Protein AF-A0A7S4SZ72-F1 (afdb_monomer)

Nearest PDB structures (foldseek):
  2w62-assembly1_A  TM=7.830E-01  e=2.825E-03  Saccharomyces cerevisiae
  5o9y-assembly1_A  TM=7.977E-01  e=7.100E-03  Saccharomyces cerevisiae S288C
  8pe1-assembly1_B  TM=8.091E-01  e=8.099E-03  Aspergillus fumigatus Af293
  8pe1-assembly2_A  TM=8.176E-01  e=1.564E-02  Aspergillus fumigatus Af293
  8pe2-assembly1_A  TM=8.212E-01  e=2.035E-02  Aspergillus fumigatus

Sequence (262 aa):
MVQSSCRSPMFLLLLQLAALVSPLLAQEQAHEFEDASLEPLPPADDECRAGAAEGGRPACALSALQRRGQKILGDPLVRAADGEEGKSEEADDEEELSLAEESAEESLQAHRRRRRHSRRRRSKPIVKGISYGPMPCKDGNCEALMDDFMCEAAKPMWGPRGRADLNTMSLMGANTVRLYGNSPAADHSSFLDEAHAQKLKVVVGMSDYPYTQMKDNCMRNGYDCYELVKAVYTMNLLKGFVVDEAVTPDKSYHPALSTVIV

Mean predicted aligned error: 16.03 Å

Organism: NCBI:txid311494

Structure (mmCIF, N/CA/C/O backbone):
data_AF-A0A7S4SZ72-F1
#
_entry.id   AF-A0A7S4SZ72-F1
#
loop_
_atom_site.group_PDB
_atom_site.id
_atom_site.type_symbol
_atom_site.label_atom_id
_atom_site.label_alt_id
_atom_site.label_comp_id
_atom_site.label_asym_id
_atom_site.label_entity_id
_atom_site.label_seq_id
_atom_site.pdbx_PDB_ins_code
_atom_site.Cartn_x
_atom_site.Cartn_y
_atom_site.Cartn_z
_atom_site.occupancy
_atom_site.B_iso_or_equiv
_atom_site.auth_seq_id
_atom_site.auth_comp_id
_atom_site.auth_asym_id
_atom_site.auth_atom_id
_atom_site.pdbx_PDB_model_num
ATOM 1 N N . MET A 1 1 ? 39.896 52.436 36.636 1.00 43.72 1 MET A N 1
ATOM 2 C CA . MET A 1 1 ? 40.221 51.027 36.332 1.00 43.72 1 MET A CA 1
ATOM 3 C C . MET A 1 1 ? 39.727 50.739 34.926 1.00 43.72 1 MET A C 1
ATOM 5 O O . MET A 1 1 ? 38.525 50.668 34.723 1.00 43.72 1 MET A O 1
ATOM 9 N N . VAL A 1 2 ? 40.638 50.717 33.954 1.00 41.41 2 VAL A N 1
ATOM 10 C CA . VAL A 1 2 ? 40.340 50.547 32.524 1.00 41.41 2 VAL A CA 1
ATOM 11 C C . VAL A 1 2 ? 40.813 49.147 32.143 1.00 41.41 2 VAL A C 1
ATOM 13 O O . VAL A 1 2 ? 42.008 48.875 32.210 1.00 41.41 2 VAL A O 1
ATOM 16 N N . GLN A 1 3 ? 39.886 48.243 31.824 1.00 43.56 3 GLN A N 1
ATOM 17 C CA . GLN A 1 3 ? 40.213 46.911 31.313 1.00 43.56 3 GLN A CA 1
ATOM 18 C C . GLN A 1 3 ? 40.250 46.961 29.785 1.00 43.56 3 GLN A C 1
ATOM 20 O O . GLN A 1 3 ? 39.218 47.000 29.119 1.00 43.56 3 GLN A O 1
ATOM 25 N N . SER A 1 4 ? 41.465 46.978 29.243 1.00 45.75 4 SER A N 1
ATOM 26 C CA . SER A 1 4 ? 41.734 46.820 27.816 1.00 45.75 4 SER A CA 1
ATOM 27 C C . SER A 1 4 ? 41.541 45.358 27.416 1.00 45.75 4 SER A C 1
ATOM 29 O O . SER A 1 4 ? 42.204 44.464 27.937 1.00 45.75 4 SER A O 1
ATOM 31 N N . SER A 1 5 ? 40.612 45.120 26.493 1.00 51.66 5 SER A N 1
ATOM 32 C CA . SER A 1 5 ? 40.289 43.798 25.962 1.00 51.66 5 SER A CA 1
ATOM 33 C C . SER A 1 5 ? 41.159 43.514 24.732 1.00 51.66 5 SER A C 1
ATOM 35 O O . SER A 1 5 ? 40.955 44.094 23.666 1.00 51.66 5 SER A O 1
ATOM 37 N N . CYS A 1 6 ? 42.150 42.633 24.880 1.00 46.50 6 CYS A N 1
ATOM 38 C CA . CYS A 1 6 ? 42.942 42.099 23.773 1.00 46.50 6 CYS A CA 1
ATOM 39 C C . CYS A 1 6 ? 42.099 41.088 22.982 1.00 46.50 6 CYS A C 1
ATOM 41 O O . CYS A 1 6 ? 42.028 39.913 23.339 1.00 46.50 6 CYS A O 1
ATOM 43 N N . ARG A 1 7 ? 41.451 41.531 21.900 1.00 51.00 7 ARG A N 1
ATOM 44 C CA . ARG A 1 7 ? 40.886 40.622 20.894 1.00 51.00 7 ARG A CA 1
ATOM 45 C C . ARG A 1 7 ? 41.966 40.287 19.868 1.00 51.00 7 ARG A C 1
ATOM 47 O O . ARG A 1 7 ? 42.422 41.155 19.132 1.00 51.00 7 ARG A O 1
ATOM 54 N N . SER A 1 8 ? 42.378 39.021 19.858 1.00 53.38 8 SER A N 1
ATOM 55 C CA . SER A 1 8 ? 43.369 38.480 18.927 1.00 53.38 8 SER A CA 1
ATOM 56 C C . SER A 1 8 ? 42.861 38.546 17.476 1.00 53.38 8 SER A C 1
ATOM 58 O O . SER A 1 8 ? 41.769 38.042 17.202 1.00 53.38 8 SER A O 1
ATOM 60 N N . PRO A 1 9 ? 43.644 39.088 16.525 1.00 60.69 9 PRO A N 1
ATOM 61 C CA . PRO A 1 9 ? 43.236 39.237 15.124 1.00 60.69 9 PRO A CA 1
ATOM 62 C C . PRO A 1 9 ? 43.073 37.904 14.370 1.00 60.69 9 PRO A C 1
ATOM 64 O O . PRO A 1 9 ? 42.487 37.882 13.292 1.00 60.69 9 PRO A O 1
ATOM 67 N N . MET A 1 10 ? 43.516 36.774 14.935 1.00 61.69 10 MET A N 1
ATOM 68 C CA . MET A 1 10 ? 43.350 35.455 14.307 1.00 61.69 10 MET A CA 1
ATOM 69 C C . MET A 1 10 ? 41.896 34.969 14.230 1.00 61.69 10 MET A C 1
ATOM 71 O O . MET A 1 10 ? 41.563 34.202 13.331 1.00 61.69 10 MET A O 1
ATOM 75 N N . PHE A 1 11 ? 41.010 35.417 15.127 1.00 59.19 11 PHE A N 1
ATOM 76 C CA . PHE A 1 11 ? 39.625 34.925 15.140 1.00 59.19 11 PHE A CA 1
ATOM 77 C C . PHE A 1 11 ? 38.787 35.456 13.967 1.00 59.19 11 PHE A C 1
ATOM 79 O O . PHE A 1 11 ? 37.878 34.776 13.499 1.00 59.19 11 PHE A O 1
ATOM 86 N N . LEU A 1 12 ? 39.120 36.643 13.453 1.00 61.09 12 LEU A N 1
ATOM 87 C CA . LEU A 1 12 ? 38.452 37.226 12.285 1.00 61.09 12 LEU A CA 1
ATOM 88 C C . LEU A 1 12 ? 38.862 36.537 10.976 1.00 61.09 12 LEU A C 1
ATOM 90 O O . LEU A 1 12 ? 38.028 36.392 10.086 1.00 61.09 12 LEU A O 1
ATOM 94 N N . LEU A 1 13 ? 40.101 36.042 10.881 1.00 62.59 13 LEU A N 1
ATOM 95 C CA . LEU A 1 13 ? 40.578 35.342 9.685 1.00 62.59 13 LEU A CA 1
ATOM 96 C C . LEU A 1 13 ? 39.937 33.951 9.530 1.00 62.59 13 LEU A C 1
ATOM 98 O O . LEU A 1 13 ? 39.588 33.547 8.424 1.00 62.59 13 LEU A O 1
ATOM 102 N N . LEU A 1 14 ? 39.728 33.237 10.642 1.00 62.28 14 LEU A N 1
ATOM 103 C CA . LEU A 1 14 ? 39.072 31.923 10.638 1.00 62.28 14 LEU A CA 1
ATOM 104 C C . LEU A 1 14 ? 37.580 32.011 10.274 1.00 62.28 14 LEU A C 1
ATOM 106 O O . LEU A 1 14 ? 37.081 31.150 9.551 1.00 62.28 14 LEU A O 1
ATOM 110 N N . LEU A 1 15 ? 36.880 33.071 10.696 1.00 62.50 15 LEU A N 1
ATOM 111 C CA . LEU A 1 15 ? 35.478 33.289 10.316 1.00 62.50 15 LEU A CA 1
ATOM 112 C C . LEU A 1 15 ? 35.309 33.674 8.837 1.00 62.50 15 LEU A C 1
ATOM 114 O O . LEU A 1 15 ? 34.331 33.261 8.217 1.00 62.50 15 LEU A O 1
ATOM 118 N N . GLN A 1 16 ? 36.254 34.414 8.247 1.00 63.97 16 GLN A N 1
ATOM 119 C CA . GLN A 1 16 ? 36.205 34.741 6.816 1.00 63.97 16 GLN A CA 1
ATOM 120 C C . GLN A 1 16 ? 36.523 33.535 5.918 1.00 63.97 16 GLN A C 1
ATOM 122 O O . GLN A 1 16 ? 35.914 33.397 4.858 1.00 63.97 16 GLN A O 1
ATOM 127 N N . LEU A 1 17 ? 37.403 32.624 6.348 1.00 62.34 17 LEU A N 1
ATOM 128 C CA . LEU A 1 17 ? 37.676 31.383 5.612 1.00 62.34 17 LEU A CA 1
ATOM 129 C C . LEU A 1 17 ? 36.488 30.404 5.645 1.00 62.34 17 LEU A C 1
ATOM 131 O O . LEU A 1 17 ? 36.180 29.796 4.623 1.00 62.34 17 LEU A O 1
ATOM 135 N N . ALA A 1 18 ? 35.756 30.301 6.760 1.00 58.47 18 ALA A N 1
ATOM 136 C CA . ALA A 1 18 ? 34.576 29.430 6.848 1.00 58.47 18 ALA A CA 1
ATOM 137 C C . ALA A 1 18 ? 33.424 29.856 5.907 1.00 58.47 18 ALA A C 1
ATOM 139 O O . ALA A 1 18 ? 32.696 29.007 5.384 1.00 58.47 18 ALA A O 1
ATOM 140 N N . ALA A 1 19 ? 33.285 31.160 5.636 1.00 60.44 19 ALA A N 1
ATOM 141 C CA . ALA A 1 19 ? 32.261 31.686 4.731 1.00 60.44 19 ALA A CA 1
ATOM 142 C C . ALA A 1 19 ? 32.554 31.412 3.241 1.00 60.44 19 ALA A C 1
ATOM 144 O O . ALA A 1 19 ? 31.621 31.361 2.443 1.00 60.44 19 ALA A O 1
ATOM 145 N N . LEU A 1 20 ? 33.821 31.201 2.861 1.00 59.34 20 LEU A N 1
ATOM 146 C CA . LEU A 1 20 ? 34.214 30.935 1.470 1.00 59.34 20 LEU A CA 1
ATOM 147 C C . LEU A 1 20 ? 34.229 29.443 1.109 1.00 59.34 20 LEU A C 1
ATOM 149 O O . LEU A 1 20 ? 34.072 29.106 -0.059 1.00 59.34 20 LEU A O 1
ATOM 153 N N . VAL A 1 21 ? 34.376 28.546 2.090 1.00 57.84 21 VAL A N 1
ATOM 154 C CA . VAL A 1 21 ? 34.398 27.089 1.844 1.00 57.84 21 VAL A CA 1
ATOM 155 C C . VAL A 1 21 ? 32.985 26.487 1.796 1.00 57.84 21 VAL A C 1
ATOM 157 O O . VAL A 1 21 ? 32.757 25.497 1.105 1.00 57.84 21 VAL A O 1
ATOM 160 N N . SER A 1 22 ? 32.007 27.112 2.461 1.00 54.69 22 SER A N 1
ATOM 161 C CA . SER A 1 22 ? 30.628 26.601 2.541 1.00 54.69 22 SER A CA 1
ATOM 162 C C . SER A 1 22 ? 29.898 26.441 1.188 1.00 54.69 22 SER A C 1
ATOM 164 O O . SER A 1 22 ? 29.213 25.434 1.027 1.00 54.69 22 SER A O 1
ATOM 166 N N . PRO A 1 23 ? 30.027 27.343 0.190 1.00 54.03 23 PRO A N 1
ATOM 167 C CA . PRO A 1 23 ? 29.357 27.144 -1.099 1.00 54.03 23 PRO A CA 1
ATOM 168 C C . PRO A 1 23 ? 30.070 26.157 -2.039 1.00 54.03 23 PRO A C 1
ATOM 170 O O . PRO A 1 23 ? 29.405 25.592 -2.900 1.00 54.03 23 PRO A O 1
ATOM 173 N N . LEU A 1 24 ? 31.378 25.896 -1.880 1.00 54.00 24 LEU A N 1
ATOM 174 C CA . LEU A 1 24 ? 32.083 24.925 -2.737 1.00 54.00 24 LEU A CA 1
ATOM 175 C C . LEU A 1 24 ? 31.749 23.473 -2.369 1.00 54.00 24 LEU A C 1
ATOM 177 O O . LEU A 1 24 ? 31.566 22.647 -3.257 1.00 54.00 24 LEU A O 1
ATOM 181 N N . LEU A 1 25 ? 31.585 23.170 -1.077 1.00 51.78 25 LEU A N 1
ATOM 182 C CA . LEU A 1 25 ? 31.206 21.820 -0.638 1.00 51.78 25 LEU A CA 1
ATOM 183 C C . LEU A 1 25 ? 29.731 21.484 -0.926 1.00 51.78 25 LEU A C 1
ATOM 185 O O . LEU A 1 25 ? 29.378 20.314 -1.035 1.00 51.78 25 LEU A O 1
ATOM 189 N N . ALA A 1 26 ? 28.877 22.500 -1.089 1.00 52.12 26 ALA A N 1
ATOM 190 C CA . ALA A 1 26 ? 27.485 22.315 -1.496 1.00 52.12 26 ALA A CA 1
ATOM 191 C C . ALA A 1 26 ? 27.332 22.013 -2.999 1.00 52.12 26 ALA A C 1
ATOM 193 O O . ALA A 1 26 ? 26.305 21.475 -3.406 1.00 52.12 26 ALA A O 1
ATOM 194 N N . GLN A 1 27 ? 28.336 22.333 -3.824 1.00 49.78 27 GLN A N 1
ATOM 195 C CA . GLN A 1 27 ? 28.272 22.124 -5.271 1.00 49.78 27 GLN A CA 1
ATOM 196 C C . GLN A 1 27 ? 28.789 20.740 -5.699 1.00 49.78 27 GLN A C 1
ATOM 198 O O . GLN A 1 27 ? 28.360 20.225 -6.727 1.00 49.78 27 GLN A O 1
ATOM 203 N N . GLU A 1 28 ? 29.635 20.091 -4.891 1.00 49.78 28 GLU A N 1
ATOM 204 C CA . GLU A 1 28 ? 30.158 18.751 -5.205 1.00 49.78 28 GLU A CA 1
ATOM 205 C C . GLU A 1 28 ? 29.168 17.621 -4.859 1.00 49.78 28 GLU A C 1
ATOM 207 O O . GLU A 1 28 ? 29.160 16.593 -5.524 1.00 49.78 28 GLU A O 1
ATOM 212 N N . GLN A 1 29 ? 28.244 17.824 -3.907 1.00 48.06 29 GLN A N 1
ATOM 213 C CA . GLN A 1 29 ? 27.191 16.836 -3.602 1.00 48.06 29 GLN A CA 1
ATOM 214 C C . GLN A 1 29 ? 25.947 16.933 -4.501 1.00 48.06 29 GLN A C 1
ATOM 216 O O . GLN A 1 29 ? 25.108 16.036 -4.473 1.00 48.06 29 GLN A O 1
ATOM 221 N N . ALA A 1 30 ? 25.818 17.989 -5.308 1.00 45.97 30 ALA A N 1
ATOM 222 C CA . ALA A 1 30 ? 24.729 18.109 -6.279 1.00 45.97 30 ALA A CA 1
ATOM 223 C C . ALA A 1 30 ? 25.044 17.409 -7.615 1.00 45.97 30 ALA A C 1
ATOM 225 O O . ALA A 1 30 ? 24.125 17.079 -8.353 1.00 45.97 30 ALA A O 1
ATOM 226 N N . HIS A 1 31 ? 26.321 17.143 -7.916 1.00 41.44 31 HIS A N 1
ATOM 227 C CA . HIS A 1 31 ? 26.728 16.628 -9.228 1.00 41.44 31 HIS A CA 1
ATOM 228 C C . HIS A 1 31 ? 26.805 15.092 -9.307 1.00 41.44 31 HIS A C 1
ATOM 230 O O . HIS A 1 31 ? 26.866 14.542 -10.404 1.00 41.44 31 HIS A O 1
ATOM 236 N N . GLU A 1 32 ? 26.759 14.380 -8.176 1.00 45.94 32 GLU A N 1
ATOM 237 C CA . GLU A 1 32 ? 26.738 12.905 -8.160 1.00 45.94 32 GLU A CA 1
ATOM 238 C C . GLU A 1 32 ? 25.320 12.307 -8.168 1.00 45.94 32 GLU A C 1
ATOM 240 O O . GLU A 1 32 ? 25.166 11.091 -8.234 1.00 45.94 32 GLU A O 1
ATOM 245 N N . PHE A 1 33 ? 24.273 13.142 -8.145 1.00 44.56 33 PHE A N 1
ATOM 246 C CA . PHE A 1 33 ? 22.879 12.683 -8.234 1.00 44.56 33 PHE A CA 1
ATOM 247 C C . PHE A 1 33 ? 22.177 13.062 -9.549 1.00 44.56 33 PHE A C 1
ATOM 249 O O . PHE A 1 33 ? 21.042 12.644 -9.764 1.00 44.56 33 PHE A O 1
ATOM 256 N N . GLU A 1 34 ? 22.834 13.811 -10.443 1.00 45.56 34 GLU A N 1
ATOM 257 C CA . GLU A 1 34 ? 22.270 14.173 -11.756 1.00 45.56 34 GLU A CA 1
ATOM 258 C C . GLU A 1 34 ? 22.640 13.203 -12.892 1.00 45.56 34 GLU A C 1
ATOM 260 O O . GLU A 1 34 ? 22.042 13.289 -13.961 1.00 45.56 34 GLU A O 1
ATOM 265 N N . ASP A 1 35 ? 23.545 12.238 -12.676 1.00 40.00 35 ASP A N 1
ATOM 266 C CA . ASP A 1 35 ? 23.952 11.291 -13.734 1.00 40.00 35 ASP A CA 1
ATOM 267 C C . ASP A 1 35 ? 23.258 9.919 -13.661 1.00 40.00 35 ASP A C 1
ATOM 269 O O . ASP A 1 35 ? 23.429 9.070 -14.535 1.00 40.00 35 ASP A O 1
ATOM 273 N N . ALA A 1 36 ? 22.361 9.724 -12.688 1.00 45.56 36 ALA A N 1
ATOM 274 C CA . ALA A 1 36 ? 21.263 8.775 -12.847 1.00 45.56 36 ALA A CA 1
ATOM 275 C C . ALA A 1 36 ? 20.165 9.460 -13.667 1.00 45.56 36 ALA A C 1
ATOM 277 O O . ALA A 1 36 ? 19.072 9.746 -13.177 1.00 45.56 36 ALA A O 1
ATOM 278 N N . SER A 1 37 ? 20.479 9.728 -14.934 1.00 44.69 37 SER A N 1
ATOM 279 C CA . SER A 1 37 ? 19.497 9.986 -15.978 1.00 44.69 37 SER A CA 1
ATOM 280 C C . SER A 1 37 ? 18.667 8.712 -16.168 1.00 44.69 37 SER A C 1
ATOM 282 O O . SER A 1 37 ? 18.805 7.959 -17.127 1.00 44.69 37 SER A O 1
ATOM 284 N N . LEU A 1 38 ? 17.783 8.453 -15.200 1.00 43.97 38 LEU A N 1
ATOM 285 C CA . LEU A 1 38 ? 16.516 7.801 -15.466 1.00 43.97 38 LEU A CA 1
ATOM 286 C C . LEU A 1 38 ? 15.918 8.620 -16.600 1.00 43.97 38 LEU A C 1
ATOM 288 O O . LEU A 1 38 ? 15.455 9.741 -16.373 1.00 43.97 38 LEU A O 1
ATOM 292 N N . GLU A 1 39 ? 16.017 8.102 -17.826 1.00 49.50 39 GLU A N 1
ATOM 293 C CA . GLU A 1 39 ? 15.256 8.647 -18.938 1.00 49.50 39 GLU A CA 1
ATOM 294 C C . GLU A 1 39 ? 13.841 8.899 -18.414 1.00 49.50 39 GLU A C 1
ATOM 296 O O . GLU A 1 39 ? 13.310 8.019 -17.718 1.00 49.50 39 GLU A O 1
ATOM 301 N N . PRO A 1 40 ? 13.263 10.093 -18.648 1.00 42.56 40 PRO A N 1
ATOM 302 C CA . PRO A 1 40 ? 11.902 10.355 -18.235 1.00 42.56 40 PRO A CA 1
ATOM 303 C C . PRO A 1 40 ? 11.081 9.174 -18.729 1.00 42.56 40 PRO A C 1
ATOM 305 O O . PRO A 1 40 ? 11.035 8.929 -19.937 1.00 42.56 40 PRO A O 1
ATOM 308 N N . LEU A 1 41 ? 10.517 8.398 -17.791 1.00 45.81 41 LEU A N 1
ATOM 309 C CA . LEU A 1 41 ? 9.574 7.351 -18.153 1.00 45.81 41 LEU A CA 1
ATOM 310 C C . LEU A 1 41 ? 8.597 8.020 -19.121 1.00 45.81 41 LEU A C 1
ATOM 312 O O . LEU A 1 41 ? 8.177 9.150 -18.823 1.00 45.81 41 LEU A O 1
ATOM 316 N N . PRO A 1 42 ? 8.317 7.404 -20.287 1.00 45.38 42 PRO A N 1
ATOM 317 C CA . PRO A 1 42 ? 7.395 7.994 -21.243 1.00 45.38 42 PRO A CA 1
ATOM 318 C C . PRO A 1 42 ? 6.163 8.445 -20.455 1.00 45.38 42 PRO A C 1
ATOM 320 O O . PRO A 1 42 ? 5.759 7.716 -19.536 1.00 45.38 42 PRO A O 1
ATOM 323 N N . PRO A 1 43 ? 5.656 9.673 -20.695 1.00 40.91 43 PRO A N 1
ATOM 324 C CA . PRO A 1 43 ? 4.498 10.169 -19.966 1.00 40.91 43 PRO A CA 1
ATOM 325 C C . PRO A 1 43 ? 3.470 9.049 -19.980 1.00 40.91 43 PRO A C 1
ATOM 327 O O . PRO A 1 43 ? 3.202 8.523 -21.053 1.00 40.91 43 PRO A O 1
ATOM 330 N N . ALA A 1 44 ? 3.010 8.616 -18.801 1.00 43.81 44 ALA A N 1
ATOM 331 C CA . ALA A 1 44 ? 1.985 7.590 -18.714 1.00 43.81 44 ALA A CA 1
ATOM 332 C C . ALA A 1 44 ? 0.855 8.059 -19.622 1.00 43.81 44 ALA A C 1
ATOM 334 O O . ALA A 1 44 ? 0.241 9.090 -19.340 1.00 43.81 44 ALA A O 1
ATOM 335 N N . ASP A 1 45 ? 0.712 7.394 -20.766 1.00 35.22 45 ASP A N 1
ATOM 336 C CA . ASP A 1 45 ? -0.162 7.864 -21.818 1.00 35.22 45 ASP A CA 1
ATOM 337 C C . ASP A 1 45 ? -1.549 8.042 -21.193 1.00 35.22 45 ASP A C 1
ATOM 339 O O . ASP A 1 45 ? -2.014 7.191 -20.428 1.00 35.22 45 ASP A O 1
ATOM 343 N N . ASP A 1 46 ? -2.200 9.170 -21.479 1.00 42.75 46 ASP A N 1
ATOM 344 C CA . ASP A 1 46 ? -3.548 9.548 -21.025 1.00 42.75 46 ASP A CA 1
ATOM 345 C C . ASP A 1 46 ? -4.656 8.559 -21.502 1.00 42.75 46 ASP A C 1
ATOM 347 O O . ASP A 1 46 ? -5.842 8.892 -21.577 1.00 42.75 46 ASP A O 1
ATOM 351 N N . GLU A 1 47 ? -4.312 7.305 -21.806 1.00 42.53 47 GLU A N 1
ATOM 352 C CA . GLU A 1 47 ? -5.165 6.224 -22.302 1.00 42.53 47 GLU A CA 1
ATOM 353 C C . GLU A 1 47 ? -6.057 5.573 -21.228 1.00 42.53 47 GLU A C 1
ATOM 355 O O . GLU A 1 47 ? -6.674 4.538 -21.461 1.00 42.53 47 GLU A O 1
ATOM 360 N N . CYS A 1 48 ? -6.241 6.205 -20.066 1.00 42.38 48 CYS A N 1
ATOM 361 C CA . CYS A 1 48 ? -7.344 5.873 -19.152 1.00 42.38 48 CYS A CA 1
ATOM 362 C C . CYS A 1 48 ? -8.548 6.821 -19.288 1.00 42.38 48 CYS A C 1
ATOM 364 O O . CYS A 1 48 ? -9.385 6.915 -18.386 1.00 42.38 48 CYS A O 1
ATOM 366 N N . ARG A 1 49 ? -8.671 7.526 -20.422 1.00 43.66 49 ARG A N 1
ATOM 367 C CA . ARG A 1 49 ? -9.737 8.506 -20.655 1.00 43.66 49 ARG A CA 1
ATOM 368 C C . ARG A 1 49 ? -10.524 8.264 -21.946 1.00 43.66 49 ARG A C 1
ATOM 370 O O . ARG A 1 49 ? -10.523 9.127 -22.809 1.00 43.66 49 ARG A O 1
ATOM 377 N N . ALA A 1 50 ? -11.271 7.162 -22.054 1.00 36.56 50 ALA A N 1
ATOM 378 C CA . ALA A 1 50 ? -12.561 7.137 -22.772 1.00 36.56 50 ALA A CA 1
ATOM 379 C C . ALA A 1 50 ? -13.222 5.750 -22.747 1.00 36.56 50 ALA A C 1
ATOM 381 O O . ALA A 1 50 ? -12.787 4.822 -23.417 1.00 36.56 50 ALA A O 1
ATOM 382 N N . GLY A 1 51 ? -14.344 5.641 -22.036 1.00 36.75 51 GLY A N 1
ATOM 383 C CA . GLY A 1 51 ? -15.219 4.469 -22.099 1.00 36.75 51 GLY A CA 1
ATOM 384 C C . GLY A 1 51 ? -16.484 4.601 -21.253 1.00 36.75 51 GLY A C 1
ATOM 385 O O . GLY A 1 51 ? -16.915 3.627 -20.651 1.00 36.75 51 GLY A O 1
ATOM 386 N N . ALA A 1 52 ? -17.057 5.804 -21.141 1.00 41.94 52 ALA A N 1
ATOM 387 C CA . ALA A 1 52 ? -18.330 6.020 -20.451 1.00 41.94 52 ALA A CA 1
ATOM 388 C C . ALA A 1 52 ? -19.209 7.014 -21.230 1.00 41.94 52 ALA A C 1
ATOM 390 O O . ALA A 1 52 ? -19.307 8.192 -20.901 1.00 41.94 52 ALA A O 1
ATOM 391 N N . ALA A 1 53 ? -19.833 6.504 -22.285 1.00 41.75 53 ALA A N 1
ATOM 392 C CA . ALA A 1 53 ? -20.930 7.093 -23.050 1.00 41.75 53 ALA A CA 1
ATOM 393 C C . ALA A 1 53 ? -21.830 5.892 -23.405 1.00 41.75 53 ALA A C 1
ATOM 395 O O . ALA A 1 53 ? -21.306 4.883 -23.857 1.00 41.75 53 ALA A O 1
ATOM 396 N N . GLU A 1 54 ? -23.134 5.808 -23.172 1.00 45.72 54 GLU A N 1
ATOM 397 C CA . GLU A 1 54 ? -24.179 6.694 -22.669 1.00 45.72 54 GLU A CA 1
ATOM 398 C C . GLU A 1 54 ? -25.266 5.801 -22.036 1.00 45.72 54 GLU A C 1
ATOM 400 O O . GLU A 1 54 ? -25.495 4.681 -22.487 1.00 45.72 54 GLU A O 1
ATOM 405 N N . GLY A 1 55 ? -26.001 6.333 -21.054 1.00 48.94 55 GLY A N 1
ATOM 406 C CA . GLY A 1 55 ? -27.379 5.899 -20.790 1.00 48.94 55 GLY A CA 1
ATOM 407 C C . GLY A 1 55 ? -27.603 4.999 -19.572 1.00 48.94 55 GLY A C 1
ATOM 408 O O . GLY A 1 55 ? -27.405 3.792 -19.619 1.00 48.94 55 GLY A O 1
ATOM 409 N N . GLY A 1 56 ? -28.165 5.590 -18.511 1.00 31.98 56 GLY A N 1
ATOM 410 C CA . GLY A 1 56 ? -28.929 4.844 -17.504 1.00 31.98 56 GLY A CA 1
ATOM 411 C C . GLY A 1 56 ? -28.636 5.230 -16.058 1.00 31.98 56 GLY A C 1
ATOM 412 O O . GLY A 1 56 ? -27.778 4.643 -15.410 1.00 31.98 56 GLY A O 1
ATOM 413 N N . ARG A 1 57 ? -29.408 6.177 -15.511 1.00 41.38 57 ARG A N 1
ATOM 414 C CA . ARG A 1 57 ? -29.576 6.307 -14.051 1.00 41.38 57 ARG A CA 1
ATOM 415 C C . ARG A 1 57 ? -30.347 5.088 -13.524 1.00 41.38 57 ARG A C 1
ATOM 417 O O . ARG A 1 57 ? -31.281 4.642 -14.189 1.00 41.38 57 ARG A O 1
ATOM 424 N N . PRO A 1 58 ? -30.084 4.662 -12.280 1.00 41.88 58 PRO A N 1
ATOM 425 C CA . PRO A 1 58 ? -31.134 4.897 -11.296 1.00 41.88 58 PRO A CA 1
ATOM 426 C C . PRO A 1 58 ? -30.618 5.401 -9.947 1.00 41.88 58 PRO A C 1
ATOM 428 O O . PRO A 1 58 ? -29.529 5.085 -9.476 1.00 41.88 58 PRO A O 1
ATOM 431 N N . ALA A 1 59 ? -31.474 6.210 -9.330 1.00 40.41 59 ALA A N 1
ATOM 432 C CA . ALA A 1 59 ? -31.388 6.622 -7.945 1.00 40.41 59 ALA A CA 1
ATOM 433 C C . ALA A 1 59 ? -31.617 5.418 -7.019 1.00 40.41 59 ALA A C 1
ATOM 435 O O . ALA A 1 59 ? -32.614 4.717 -7.167 1.00 40.41 59 ALA A O 1
ATOM 436 N N . CYS A 1 60 ? -30.756 5.247 -6.018 1.00 34.84 60 CYS A N 1
ATOM 437 C CA . CYS A 1 60 ? -31.073 4.456 -4.834 1.00 34.84 60 CYS A CA 1
ATOM 438 C C . CYS A 1 60 ? -31.050 5.373 -3.614 1.00 34.84 60 CYS A C 1
ATOM 440 O O . CYS A 1 60 ? -30.008 5.663 -3.032 1.00 34.84 60 CYS A O 1
ATOM 442 N N . ALA A 1 61 ? -32.245 5.833 -3.252 1.00 36.44 61 ALA A N 1
ATOM 443 C CA . ALA A 1 61 ? -32.572 6.183 -1.886 1.00 36.44 61 ALA A CA 1
ATOM 444 C C . ALA A 1 61 ? -32.577 4.890 -1.060 1.00 36.44 61 ALA A C 1
ATOM 446 O O . ALA A 1 61 ? -33.260 3.934 -1.426 1.00 36.44 61 ALA A O 1
ATOM 447 N N . LEU A 1 62 ? -31.844 4.860 0.051 1.00 35.66 62 LEU A N 1
ATOM 448 C CA . LEU A 1 62 ? -32.023 3.833 1.068 1.00 35.66 62 LEU A CA 1
ATOM 449 C C . LEU A 1 62 ? -32.080 4.485 2.444 1.00 35.66 62 LEU A C 1
ATOM 451 O O . LEU A 1 62 ? -31.162 5.142 2.928 1.00 35.66 62 LEU A O 1
ATOM 455 N N . SER A 1 63 ? -33.275 4.342 2.986 1.00 34.62 63 SER A N 1
ATOM 456 C CA . SER A 1 63 ? -33.823 4.852 4.219 1.00 34.62 63 SER A CA 1
ATOM 457 C C . SER A 1 63 ? -33.305 4.109 5.448 1.00 34.62 63 SER A C 1
ATOM 459 O O . SER A 1 63 ? -33.060 2.907 5.441 1.00 34.62 63 SER A O 1
ATOM 461 N N . ALA A 1 64 ? -33.246 4.882 6.527 1.00 36.50 64 ALA A N 1
ATOM 462 C CA . ALA A 1 64 ? -33.412 4.521 7.929 1.00 36.50 64 ALA A CA 1
ATOM 463 C C . ALA A 1 64 ? -33.994 3.122 8.252 1.00 36.50 64 ALA A C 1
ATOM 465 O O . ALA A 1 64 ? -35.147 2.833 7.951 1.00 36.50 64 ALA A O 1
ATOM 466 N N . LEU A 1 65 ? -33.232 2.348 9.029 1.00 38.78 65 LEU A N 1
ATOM 467 C CA . LEU A 1 65 ? -33.636 1.289 9.973 1.00 38.78 65 LEU A CA 1
ATOM 468 C C . LEU A 1 65 ? -32.442 1.137 10.940 1.00 38.78 65 LEU A C 1
ATOM 470 O O . LEU A 1 65 ? -31.303 1.225 10.508 1.00 38.78 65 LEU A O 1
ATOM 474 N N . GLN A 1 66 ? -32.526 0.910 12.246 1.00 40.31 66 GLN A N 1
ATOM 475 C CA . GLN A 1 66 ? -33.608 0.692 13.194 1.00 40.31 66 GLN A CA 1
ATOM 476 C C . GLN A 1 66 ? -32.923 0.751 14.572 1.00 40.31 66 GLN A C 1
ATOM 478 O O . GLN A 1 66 ? -31.885 0.125 14.784 1.00 40.31 66 GLN A O 1
ATOM 483 N N . ARG A 1 67 ? -33.496 1.491 15.524 1.00 44.44 67 ARG A N 1
ATOM 484 C CA . ARG A 1 67 ? -33.132 1.415 16.948 1.00 44.44 67 ARG A CA 1
ATOM 485 C C . ARG A 1 67 ? -33.731 0.146 17.559 1.00 44.44 67 ARG A C 1
ATOM 487 O O . ARG A 1 67 ? -34.896 -0.130 17.289 1.00 44.44 67 ARG A O 1
ATOM 494 N N . ARG A 1 68 ? -32.974 -0.539 18.426 1.00 40.81 68 ARG A N 1
ATOM 495 C CA . ARG A 1 68 ? -33.355 -1.431 19.560 1.00 40.81 68 ARG A CA 1
ATOM 496 C C . ARG A 1 68 ? -32.085 -2.243 19.879 1.00 40.81 68 ARG A C 1
ATOM 498 O O . ARG A 1 68 ? -31.520 -2.814 18.966 1.00 40.81 68 ARG A O 1
ATOM 505 N N . GLY A 1 69 ? -31.489 -2.296 21.066 1.00 34.38 69 GLY A N 1
ATOM 506 C CA . GLY A 1 69 ? -31.957 -2.078 22.429 1.00 34.38 69 GLY A CA 1
ATOM 507 C C . GLY A 1 69 ? -31.828 -3.402 23.184 1.00 34.38 69 GLY A C 1
ATOM 508 O O . GLY A 1 69 ? -32.577 -4.306 22.856 1.00 34.38 69 GLY A O 1
ATOM 509 N N . GLN A 1 70 ? -30.926 -3.515 24.170 1.00 43.28 70 GLN A N 1
ATOM 510 C CA . GLN A 1 70 ? -31.150 -4.314 25.388 1.00 43.28 70 GLN A CA 1
ATOM 511 C C . GLN A 1 70 ? -30.025 -4.138 26.421 1.00 43.28 70 GLN A C 1
ATOM 513 O O . GLN A 1 70 ? -28.879 -4.526 26.218 1.00 43.28 70 GLN A O 1
ATOM 518 N N . LYS A 1 71 ? -30.418 -3.536 27.549 1.00 47.38 71 LYS A N 1
ATOM 519 C CA . LYS A 1 71 ? -29.820 -3.661 28.883 1.00 47.38 71 LYS A CA 1
ATOM 520 C C . LYS A 1 71 ? -30.037 -5.091 29.383 1.00 47.38 71 LYS A C 1
ATOM 522 O O . LYS A 1 71 ? -31.180 -5.536 29.334 1.00 47.38 71 LYS A O 1
ATOM 527 N N . ILE A 1 72 ? -29.025 -5.713 29.990 1.00 46.72 72 ILE A N 1
ATOM 528 C CA . ILE A 1 72 ? -29.221 -6.704 31.059 1.00 46.72 72 ILE A CA 1
ATOM 529 C C . ILE A 1 72 ? -28.195 -6.414 32.164 1.00 46.72 72 ILE A C 1
ATOM 531 O O . ILE A 1 72 ? -26.990 -6.494 31.943 1.00 46.72 72 ILE A O 1
ATOM 535 N N . LEU A 1 73 ? -28.720 -5.998 33.323 1.00 48.03 73 LEU A N 1
ATOM 536 C CA . LEU A 1 73 ? -28.044 -5.948 34.620 1.00 48.03 73 LEU A CA 1
ATOM 537 C C . LEU A 1 73 ? -27.890 -7.372 35.173 1.00 48.03 73 LEU A C 1
ATOM 539 O O . LEU A 1 73 ? -28.788 -8.194 35.000 1.00 48.03 73 LEU A O 1
ATOM 543 N N . GLY A 1 74 ? -26.821 -7.606 35.929 1.00 41.44 74 GLY A N 1
ATOM 544 C CA . GLY A 1 74 ? -26.697 -8.751 36.826 1.00 41.44 74 GLY A CA 1
ATOM 545 C C . GLY A 1 74 ? -25.585 -8.509 37.843 1.00 41.44 74 GLY A C 1
ATOM 546 O O . GLY A 1 74 ? -24.415 -8.692 37.519 1.00 41.44 74 GLY A O 1
ATOM 547 N N . ASP A 1 75 ? -25.960 -8.076 39.046 1.00 49.53 75 ASP A N 1
ATOM 548 C CA . ASP A 1 75 ? -25.080 -7.985 40.216 1.00 49.53 75 ASP A CA 1
ATOM 549 C C . ASP A 1 75 ? -24.919 -9.371 40.869 1.00 49.53 75 A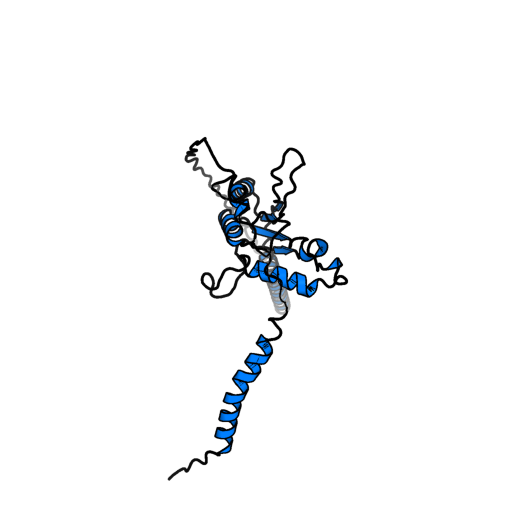SP A C 1
ATOM 551 O O . ASP A 1 75 ? -25.909 -10.105 40.970 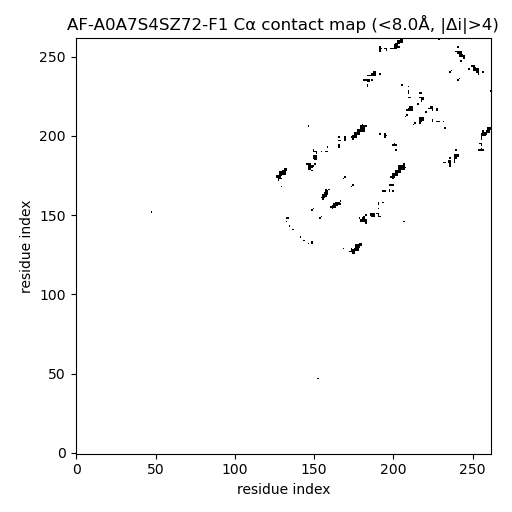1.00 49.53 75 ASP A O 1
ATOM 555 N N . PRO A 1 76 ? -23.730 -9.749 41.375 1.00 53.12 76 PRO A N 1
ATOM 556 C CA . PRO A 1 76 ? -23.591 -10.919 42.227 1.00 53.12 76 PRO A CA 1
ATOM 557 C C . PRO A 1 76 ? -23.726 -10.583 43.720 1.00 53.12 76 PRO A C 1
ATOM 559 O O . PRO A 1 76 ? -23.095 -9.672 44.254 1.00 53.12 76 PRO A O 1
ATOM 562 N N . LEU A 1 77 ? -24.547 -11.416 44.363 1.00 50.41 77 LEU A N 1
ATOM 563 C CA . LEU A 1 77 ? -24.834 -11.561 45.789 1.00 50.41 77 LEU A CA 1
ATOM 564 C C . LEU A 1 77 ? -23.571 -11.573 46.677 1.00 50.41 77 LEU A C 1
ATOM 566 O O . LEU A 1 77 ? -22.682 -12.406 46.499 1.00 50.41 77 LEU A O 1
ATOM 570 N N . VAL A 1 78 ? -23.561 -10.717 47.700 1.00 44.09 78 VAL A N 1
ATOM 571 C CA . VAL A 1 78 ? -22.653 -10.783 48.854 1.00 44.09 78 VAL A CA 1
ATOM 572 C C . VAL A 1 78 ? -23.202 -11.818 49.839 1.00 44.09 78 VAL A C 1
ATOM 574 O O . VAL A 1 78 ? -24.367 -11.741 50.228 1.00 44.09 78 VAL A O 1
ATOM 577 N N . ARG A 1 79 ? -22.379 -12.793 50.239 1.00 51.75 79 ARG A N 1
ATOM 578 C CA . ARG A 1 79 ? -22.722 -13.809 51.242 1.00 51.75 79 ARG A CA 1
ATOM 579 C C . ARG A 1 79 ? -21.899 -13.541 52.501 1.00 51.75 79 ARG A C 1
ATOM 581 O O . ARG A 1 79 ? -20.674 -13.604 52.450 1.00 51.75 79 ARG A O 1
ATOM 588 N N . ALA A 1 80 ? -22.589 -13.192 53.583 1.00 46.81 80 ALA A N 1
ATOM 589 C CA . ALA A 1 80 ? -22.035 -13.107 54.928 1.00 46.81 80 ALA A CA 1
ATOM 590 C C . ALA A 1 80 ? -21.782 -14.525 55.460 1.00 46.81 80 ALA A C 1
ATOM 592 O O . ALA A 1 80 ? -22.597 -15.420 55.221 1.00 46.81 80 ALA A O 1
ATOM 593 N N . ALA A 1 81 ? -20.652 -14.719 56.134 1.00 55.97 81 ALA A N 1
ATOM 594 C CA . ALA A 1 81 ? -20.360 -15.912 56.911 1.00 55.97 81 ALA A CA 1
ATOM 595 C C . ALA A 1 81 ? -20.005 -15.466 58.330 1.00 55.97 81 ALA A C 1
ATOM 597 O O . ALA A 1 81 ? -19.190 -14.560 58.518 1.00 55.97 81 ALA A O 1
ATOM 598 N N . ASP A 1 82 ? -20.706 -16.088 59.268 1.00 52.44 82 ASP A N 1
ATOM 599 C CA . ASP A 1 82 ? -20.676 -15.869 60.703 1.00 52.44 82 ASP A CA 1
ATOM 600 C C . ASP A 1 82 ? -19.400 -16.446 61.329 1.00 52.44 82 ASP A C 1
ATOM 602 O O . ASP A 1 82 ? -18.784 -17.369 60.791 1.00 52.44 82 ASP A O 1
ATOM 606 N N . GLY A 1 83 ? -18.996 -15.852 62.452 1.00 51.28 83 GLY A N 1
ATOM 607 C CA . GLY A 1 83 ? -17.785 -16.199 63.184 1.00 51.28 83 GLY A CA 1
ATOM 608 C C . GLY A 1 83 ? -17.965 -17.316 64.209 1.00 51.28 83 GLY A C 1
ATOM 609 O O . GLY A 1 83 ? -19.068 -17.601 64.669 1.00 51.28 83 GLY A O 1
ATOM 610 N N . GLU A 1 84 ? -16.830 -17.878 64.614 1.00 51.22 84 GLU A N 1
ATOM 611 C CA . GLU A 1 84 ? -16.674 -18.655 65.841 1.00 51.22 84 GLU A CA 1
ATOM 612 C C . GLU A 1 84 ? -15.473 -18.100 66.621 1.00 51.22 84 GLU A C 1
ATOM 614 O O . GLU A 1 84 ? -14.376 -17.951 66.081 1.00 51.22 84 GLU A O 1
ATOM 619 N N . GLU A 1 85 ? -15.713 -17.752 67.888 1.00 50.94 85 GLU A N 1
ATOM 620 C CA . GLU A 1 85 ? -14.714 -17.315 68.868 1.00 50.94 85 GLU A CA 1
ATOM 621 C C . GLU A 1 85 ? -14.030 -18.537 69.498 1.00 50.94 85 GLU A C 1
ATOM 623 O O . GLU A 1 85 ? -14.662 -19.328 70.201 1.00 50.94 85 GLU A O 1
ATOM 628 N N . GLY A 1 86 ? -12.722 -18.671 69.266 1.00 48.22 86 GLY A N 1
ATOM 629 C CA . GLY A 1 86 ? -11.841 -19.653 69.898 1.00 48.22 86 GLY A CA 1
ATOM 630 C C . GLY A 1 86 ? -10.830 -18.969 70.819 1.00 48.22 86 GLY A C 1
ATOM 631 O O . GLY A 1 86 ? -10.251 -17.946 70.470 1.00 48.22 86 GLY A O 1
ATOM 632 N N . LYS A 1 87 ? -10.673 -19.529 72.018 1.00 44.31 87 LYS A N 1
ATOM 633 C CA . LYS A 1 87 ? -9.969 -18.985 73.186 1.00 44.31 87 LYS A CA 1
ATOM 634 C C . LYS A 1 87 ? -8.449 -19.207 73.104 1.00 44.31 87 LYS A C 1
ATOM 636 O O . LYS A 1 87 ? -8.007 -20.258 72.661 1.00 44.31 87 LYS A O 1
ATOM 641 N N . SER A 1 88 ? -7.718 -18.210 73.591 1.00 54.00 88 SER A N 1
ATOM 642 C CA . SER A 1 88 ? -6.267 -17.983 73.604 1.00 54.00 88 SER A CA 1
ATOM 643 C C . SER A 1 88 ? -5.422 -18.981 74.412 1.00 54.00 88 SER A C 1
ATOM 645 O O . SER A 1 88 ? -5.714 -19.220 75.587 1.00 54.00 88 SER A O 1
ATOM 647 N N . GLU A 1 89 ? -4.302 -19.410 73.829 1.00 57.72 89 GLU A N 1
ATOM 648 C CA . GLU A 1 89 ? -3.058 -19.763 74.526 1.00 57.72 89 GLU A CA 1
ATOM 649 C C . GLU A 1 89 ? -1.996 -18.752 74.063 1.00 57.72 89 GLU A C 1
ATOM 651 O O . GLU A 1 89 ? -1.575 -18.789 72.916 1.00 57.72 89 GLU A O 1
ATOM 656 N N . GLU A 1 90 ? -1.658 -17.794 74.933 1.00 59.47 90 GLU A N 1
ATOM 657 C CA . GLU A 1 90 ? -0.570 -16.823 74.754 1.00 59.47 90 GLU A CA 1
ATOM 658 C C . GLU A 1 90 ? 0.695 -17.396 75.398 1.00 59.47 90 GLU A C 1
ATOM 660 O O . GLU A 1 90 ? 0.746 -17.523 76.625 1.00 59.47 90 GLU A O 1
ATOM 665 N N . ALA A 1 91 ? 1.694 -17.726 74.584 1.00 55.94 91 ALA A N 1
ATOM 666 C CA . ALA A 1 91 ? 3.119 -17.611 74.899 1.00 55.94 91 ALA A CA 1
ATOM 667 C C . ALA A 1 91 ? 3.921 -18.223 73.741 1.00 55.94 91 ALA A C 1
ATOM 669 O O . ALA A 1 91 ? 3.799 -19.418 73.495 1.00 55.94 91 ALA A O 1
ATOM 670 N N . ASP A 1 92 ? 4.747 -17.380 73.108 1.00 56.78 92 ASP A N 1
ATOM 671 C CA . ASP A 1 92 ? 5.750 -17.652 72.053 1.00 56.78 92 ASP A CA 1
ATOM 672 C C . ASP A 1 92 ? 5.431 -17.082 70.640 1.00 56.78 92 ASP A C 1
ATOM 674 O O . ASP A 1 92 ? 6.161 -17.345 69.687 1.00 56.78 92 ASP A O 1
ATOM 678 N N . ASP A 1 93 ? 4.425 -16.204 70.504 1.00 58.16 93 ASP A N 1
ATOM 679 C CA . ASP A 1 93 ? 3.878 -15.749 69.201 1.00 58.16 93 ASP A CA 1
ATOM 680 C C . ASP A 1 93 ? 4.621 -14.598 68.476 1.00 58.16 93 ASP A C 1
ATOM 682 O O . ASP A 1 93 ? 4.315 -14.284 67.323 1.00 58.16 93 ASP A O 1
ATOM 686 N N . GLU A 1 94 ? 5.595 -13.935 69.104 1.00 62.69 94 GLU A N 1
ATOM 687 C CA . GLU A 1 94 ? 6.204 -12.717 68.527 1.00 62.69 94 GLU A CA 1
ATOM 688 C C . GLU A 1 94 ? 7.164 -13.014 67.357 1.00 62.69 94 GLU A C 1
ATOM 690 O O . GLU A 1 94 ? 7.303 -12.204 66.438 1.00 62.69 94 GLU A O 1
ATOM 695 N N . GLU A 1 95 ? 7.818 -14.182 67.344 1.00 64.94 95 GLU A N 1
ATOM 696 C CA . GLU A 1 95 ? 8.703 -14.570 66.233 1.00 64.94 95 GLU A CA 1
ATOM 697 C C . GLU A 1 95 ? 7.896 -15.095 65.031 1.00 64.94 95 GLU A C 1
ATOM 699 O O . GLU A 1 95 ? 8.218 -14.785 63.878 1.00 64.94 95 GLU A O 1
ATOM 704 N N . GLU A 1 96 ? 6.787 -15.798 65.288 1.00 67.69 96 GLU A N 1
ATOM 705 C CA . GLU A 1 96 ? 5.901 -16.352 64.257 1.00 67.69 96 GLU A CA 1
ATOM 706 C C . GLU A 1 96 ? 5.155 -15.255 63.471 1.00 67.69 96 GLU A C 1
ATOM 708 O O . GLU A 1 96 ? 4.992 -15.365 62.250 1.00 67.69 96 GLU A O 1
ATOM 713 N N . LEU A 1 97 ? 4.795 -14.142 64.126 1.00 71.50 97 LEU A N 1
ATOM 714 C CA . LEU A 1 97 ? 4.132 -13.004 63.477 1.00 71.50 97 LEU A CA 1
ATOM 715 C C . LEU A 1 97 ? 5.000 -12.345 62.392 1.00 71.50 97 LEU A C 1
ATOM 717 O O . LEU A 1 97 ? 4.492 -11.973 61.332 1.00 71.50 97 LEU A O 1
ATOM 721 N N . SER A 1 98 ? 6.315 -12.251 62.614 1.00 73.81 98 SER A N 1
ATOM 722 C CA . SER A 1 98 ? 7.233 -11.596 61.670 1.00 73.81 98 SER A CA 1
ATOM 723 C C . SER A 1 98 ? 7.403 -12.374 60.356 1.00 73.81 98 SER A C 1
ATOM 725 O O . SER A 1 98 ? 7.437 -11.784 59.273 1.00 73.81 98 SER A O 1
ATOM 727 N N . LEU A 1 99 ? 7.419 -13.711 60.428 1.00 76.94 99 LEU A N 1
ATOM 728 C CA . LEU A 1 99 ? 7.506 -14.586 59.254 1.00 76.94 99 LEU A CA 1
ATOM 729 C C . LEU A 1 99 ? 6.203 -14.581 58.438 1.00 76.94 99 LEU A C 1
ATOM 731 O O . LEU A 1 99 ? 6.227 -14.712 57.208 1.00 76.94 99 LEU A O 1
ATOM 735 N N . ALA A 1 100 ? 5.059 -14.405 59.104 1.00 79.25 100 ALA A N 1
ATOM 736 C CA . ALA A 1 100 ? 3.762 -14.317 58.444 1.00 79.25 100 ALA A CA 1
ATOM 737 C C . ALA A 1 100 ? 3.608 -13.018 57.630 1.00 79.25 100 ALA A C 1
ATOM 739 O O . ALA A 1 100 ? 3.065 -13.050 56.518 1.00 79.25 100 ALA A O 1
ATOM 740 N N . GLU A 1 101 ? 4.120 -11.890 58.135 1.00 86.88 101 GLU A N 1
ATOM 741 C CA . GLU A 1 101 ? 4.078 -10.604 57.428 1.00 86.88 101 GLU A CA 1
ATOM 742 C C . GLU A 1 101 ? 4.945 -10.609 56.157 1.00 86.88 101 GLU A C 1
ATOM 744 O O . GLU A 1 101 ? 4.471 -10.199 55.091 1.00 86.88 101 GLU A O 1
ATOM 749 N N . GLU A 1 102 ? 6.167 -11.154 56.213 1.00 86.69 102 GLU A N 1
ATOM 750 C CA . GLU A 1 102 ? 7.070 -11.209 55.050 1.00 86.69 102 GLU A CA 1
ATOM 751 C C . GLU A 1 102 ? 6.499 -12.089 53.917 1.00 86.69 102 GLU A C 1
ATOM 753 O O . GLU A 1 102 ? 6.491 -11.703 52.740 1.00 86.69 102 GLU A O 1
ATOM 758 N N . SER A 1 103 ? 5.901 -13.232 54.272 1.00 87.50 103 SER A N 1
ATOM 759 C CA . SER A 1 103 ? 5.217 -14.131 53.328 1.00 87.50 103 SER A CA 1
ATOM 760 C C . SER A 1 103 ? 3.991 -13.479 52.664 1.00 87.50 103 SER A C 1
ATOM 762 O O . SER A 1 103 ? 3.735 -13.648 51.457 1.00 87.50 103 SER A O 1
ATOM 764 N N . ALA A 1 104 ? 3.234 -12.683 53.426 1.00 88.38 104 ALA A N 1
ATOM 765 C CA . ALA A 1 104 ? 2.088 -11.944 52.911 1.00 88.38 104 ALA A CA 1
ATOM 766 C C . ALA A 1 104 ? 2.520 -10.852 51.918 1.00 88.38 104 ALA A C 1
ATOM 768 O O . ALA A 1 104 ? 1.897 -10.703 50.856 1.00 88.38 104 ALA A O 1
ATOM 769 N N . GLU A 1 105 ? 3.607 -10.128 52.201 1.00 90.81 105 GLU A N 1
ATOM 770 C CA . GLU A 1 105 ? 4.147 -9.112 51.296 1.00 90.81 105 GLU A CA 1
ATOM 771 C C . GLU A 1 105 ? 4.681 -9.710 49.991 1.00 90.81 105 GLU A C 1
ATOM 773 O O . GLU A 1 105 ? 4.379 -9.184 48.909 1.00 90.81 105 GLU A O 1
ATOM 778 N N . GLU A 1 106 ? 5.408 -10.830 50.048 1.00 92.50 106 GLU A N 1
ATOM 779 C CA . GLU A 1 106 ? 5.910 -11.509 48.850 1.00 92.50 106 GLU A CA 1
ATOM 780 C C . GLU A 1 106 ? 4.751 -12.000 47.967 1.00 92.50 106 GLU A C 1
ATOM 78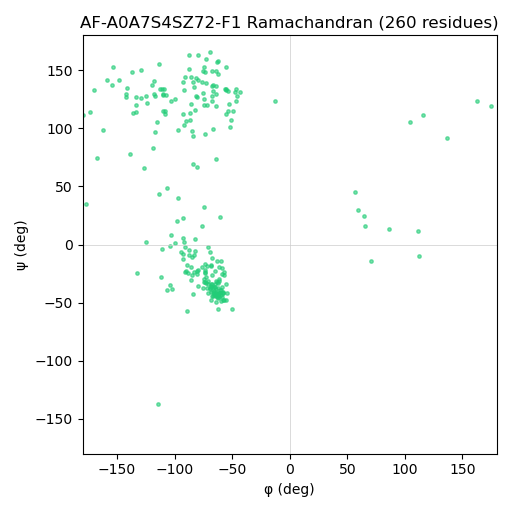2 O O . GLU A 1 106 ? 4.728 -11.766 46.749 1.00 92.50 106 GLU A O 1
ATOM 787 N N . SER A 1 107 ? 3.717 -12.577 48.582 1.00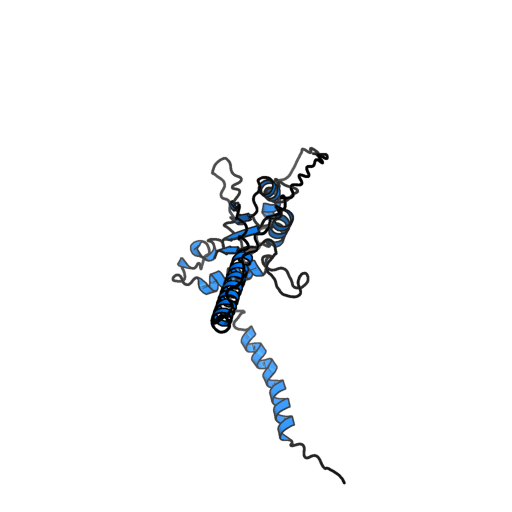 88.75 107 SER A N 1
ATOM 788 C CA . SER A 1 107 ? 2.491 -13.003 47.900 1.00 88.75 107 SER A CA 1
ATOM 789 C C . SER A 1 107 ? 1.760 -11.827 47.239 1.00 88.75 107 SER A C 1
ATOM 791 O O . SER A 1 107 ? 1.313 -11.919 46.085 1.00 88.75 107 SER A O 1
ATOM 793 N N . LEU A 1 108 ? 1.685 -10.678 47.918 1.00 91.56 108 LEU A N 1
ATOM 794 C CA . LEU A 1 108 ? 1.068 -9.465 47.383 1.00 91.56 108 LEU A CA 1
ATOM 795 C C . LEU A 1 108 ? 1.888 -8.878 46.223 1.00 91.56 108 LEU A C 1
ATOM 797 O O . LEU A 1 108 ? 1.322 -8.454 45.204 1.00 91.56 108 LEU A O 1
ATOM 801 N N . GLN A 1 109 ? 3.221 -8.880 46.330 1.00 89.19 109 GLN A N 1
ATOM 802 C CA . GLN A 1 109 ? 4.126 -8.465 45.258 1.00 89.19 109 GLN A CA 1
ATOM 803 C C . GLN A 1 109 ? 4.027 -9.395 44.043 1.00 89.19 109 GLN A C 1
ATOM 805 O O . GLN A 1 109 ? 3.913 -8.911 42.909 1.00 89.19 109 GLN A O 1
ATOM 810 N N . ALA A 1 110 ? 3.984 -10.712 44.248 1.00 88.25 110 ALA A N 1
ATOM 811 C CA . ALA A 1 110 ? 3.770 -11.696 43.192 1.00 88.25 110 ALA A CA 1
ATOM 812 C C . ALA A 1 110 ? 2.409 -11.490 42.503 1.00 88.25 110 ALA A C 1
ATOM 814 O O . ALA A 1 110 ? 2.323 -11.494 41.268 1.00 88.25 110 ALA A O 1
ATOM 815 N N . HIS A 1 111 ? 1.348 -11.208 43.267 1.00 85.50 111 HIS A N 1
ATOM 816 C CA . HIS A 1 111 ? 0.029 -10.910 42.711 1.00 85.50 111 HIS A CA 1
ATOM 817 C C . HIS A 1 111 ? 0.013 -9.593 41.911 1.00 85.50 111 HIS A C 1
ATOM 819 O O . HIS A 1 111 ? -0.540 -9.537 40.805 1.00 85.50 111 HIS A O 1
ATOM 825 N N . ARG A 1 112 ? 0.700 -8.545 42.393 1.00 85.88 112 ARG A N 1
ATOM 826 C CA . ARG A 1 112 ? 0.901 -7.278 41.663 1.00 85.88 112 ARG A CA 1
ATOM 827 C C . ARG A 1 112 ? 1.682 -7.486 40.359 1.00 85.88 112 ARG A C 1
ATOM 829 O O . ARG A 1 112 ? 1.287 -6.934 39.326 1.00 85.88 112 ARG A O 1
ATOM 836 N N . ARG A 1 113 ? 2.733 -8.317 40.360 1.00 82.81 113 ARG A N 1
ATOM 837 C CA . ARG A 1 113 ? 3.502 -8.692 39.154 1.00 82.81 113 ARG A CA 1
ATOM 838 C C . ARG A 1 113 ? 2.631 -9.451 38.144 1.00 82.81 113 ARG A C 1
ATOM 840 O O . ARG A 1 113 ? 2.609 -9.080 36.968 1.00 82.81 113 ARG A O 1
ATOM 847 N N . ARG A 1 114 ? 1.828 -10.424 38.594 1.00 76.56 114 ARG A N 1
ATOM 848 C CA . ARG A 1 114 ? 0.877 -11.169 37.742 1.00 76.56 114 ARG A CA 1
ATOM 849 C C . ARG A 1 114 ? -0.202 -10.266 37.137 1.00 76.56 114 ARG A C 1
ATOM 851 O O . ARG A 1 114 ? -0.470 -10.360 35.940 1.00 76.56 114 ARG A O 1
ATOM 858 N N . ARG A 1 115 ? -0.771 -9.331 37.908 1.00 74.38 115 ARG A N 1
ATOM 859 C CA . ARG A 1 115 ? -1.763 -8.362 37.398 1.00 74.38 115 ARG A CA 1
ATOM 860 C C . ARG A 1 115 ? -1.172 -7.393 36.372 1.00 74.38 115 ARG A C 1
ATOM 862 O O . ARG A 1 115 ? -1.840 -7.082 35.385 1.00 74.38 115 ARG A O 1
ATOM 869 N N . ARG A 1 116 ? 0.083 -6.959 36.549 1.00 69.81 116 ARG A N 1
ATOM 870 C CA . ARG A 1 116 ? 0.799 -6.146 35.546 1.00 69.81 116 ARG A CA 1
ATOM 871 C C . ARG A 1 116 ? 1.046 -6.918 34.247 1.00 69.81 116 ARG A C 1
ATOM 873 O O . ARG A 1 116 ? 0.913 -6.333 33.178 1.00 69.81 116 ARG A O 1
ATOM 880 N N . HIS A 1 117 ? 1.335 -8.217 34.320 1.00 61.94 117 HIS A N 1
ATOM 881 C CA . HIS A 1 117 ? 1.482 -9.067 33.132 1.00 61.94 117 HIS A CA 1
ATOM 882 C C . HIS A 1 117 ? 0.144 -9.346 32.430 1.00 61.94 117 HIS A C 1
ATOM 884 O O . HIS A 1 117 ? 0.049 -9.246 31.208 1.00 61.94 117 HIS A O 1
ATOM 890 N N . SER A 1 118 ? -0.912 -9.612 33.202 1.00 62.28 118 SER A N 1
ATOM 891 C CA . SER A 1 118 ? -2.265 -9.859 32.689 1.00 62.28 118 SER A CA 1
ATOM 892 C C . SER A 1 118 ? -2.853 -8.638 31.969 1.00 62.28 118 SER A C 1
ATOM 894 O O . SER A 1 118 ? -3.366 -8.774 30.861 1.00 62.28 118 SER A O 1
ATOM 896 N N . ARG A 1 119 ? -2.702 -7.423 32.521 1.00 59.00 119 ARG A N 1
ATOM 897 C CA . ARG A 1 119 ? -3.194 -6.187 31.880 1.00 59.00 119 ARG A CA 1
ATOM 898 C C . ARG A 1 119 ? -2.443 -5.794 30.607 1.00 59.00 119 ARG A C 1
ATOM 900 O O . ARG A 1 119 ? -2.956 -4.991 29.831 1.00 59.00 119 ARG A O 1
ATOM 907 N N . ARG A 1 120 ? -1.239 -6.328 30.382 1.00 59.72 120 ARG A N 1
ATOM 908 C CA . ARG A 1 120 ? -0.386 -5.939 29.249 1.00 59.72 120 ARG A CA 1
ATOM 909 C C . ARG A 1 120 ? -0.540 -6.838 28.022 1.00 59.72 120 ARG A C 1
ATOM 911 O O . ARG A 1 120 ? -0.052 -6.482 26.954 1.00 59.72 120 ARG A O 1
ATOM 918 N N . ARG A 1 121 ? -1.297 -7.934 28.119 1.00 63.34 121 ARG A N 1
ATOM 919 C CA . ARG A 1 121 ? -1.835 -8.623 26.941 1.00 63.34 121 ARG A CA 1
ATOM 920 C C . ARG A 1 121 ? -3.125 -7.935 26.502 1.00 63.34 121 ARG A C 1
ATOM 922 O O . ARG A 1 121 ? -4.207 -8.500 26.607 1.00 63.34 121 ARG A O 1
ATOM 929 N N . ARG A 1 122 ? -3.010 -6.708 25.975 1.00 66.69 122 ARG A N 1
ATOM 930 C CA . ARG A 1 122 ? -4.011 -6.243 25.007 1.00 66.69 122 ARG A CA 1
ATOM 931 C C . ARG A 1 122 ? -4.008 -7.294 23.904 1.00 66.69 122 ARG A C 1
ATOM 933 O O . ARG A 1 122 ? -2.975 -7.488 23.262 1.00 66.69 122 ARG A O 1
ATOM 940 N N . SER A 1 123 ? -5.098 -8.044 23.773 1.00 79.44 123 SER A N 1
ATOM 941 C CA . SER A 1 123 ? -5.253 -8.976 22.665 1.00 79.44 123 SER A CA 1
ATOM 942 C C . SER A 1 123 ? -5.011 -8.179 21.389 1.00 79.44 123 SER A C 1
ATOM 944 O O . SER A 1 123 ? -5.643 -7.144 21.164 1.00 79.44 123 SER A O 1
ATOM 946 N N . LYS A 1 124 ? -4.014 -8.593 20.600 1.00 83.69 124 LYS A N 1
ATOM 947 C CA . LYS A 1 124 ? -3.803 -7.991 19.284 1.00 83.69 124 LYS A CA 1
ATOM 948 C C . LYS A 1 124 ? -5.127 -8.141 18.521 1.00 83.69 124 LYS A C 1
ATOM 950 O O . LYS A 1 124 ? -5.713 -9.226 18.591 1.00 83.69 124 LYS A O 1
ATOM 955 N N . PRO A 1 125 ? -5.633 -7.084 17.865 1.00 87.94 125 PRO A N 1
ATOM 956 C CA . PRO A 1 125 ? -6.865 -7.197 17.101 1.00 87.94 125 PRO A CA 1
ATOM 957 C C . PRO A 1 125 ? -6.714 -8.320 16.068 1.00 87.94 125 PRO A C 1
ATOM 959 O O . PRO A 1 125 ? -5.681 -8.425 15.408 1.00 87.94 125 PRO A O 1
ATOM 962 N N . ILE A 1 126 ? -7.726 -9.186 15.968 1.00 95.88 126 ILE A N 1
ATOM 963 C CA . ILE A 1 126 ? -7.741 -10.278 14.990 1.00 95.88 126 ILE A CA 1
ATOM 964 C C . ILE A 1 126 ? -7.851 -9.654 13.597 1.00 95.88 126 ILE A C 1
ATOM 966 O O . ILE A 1 126 ? -8.782 -8.888 13.327 1.00 95.88 126 ILE A O 1
ATOM 970 N N . VAL A 1 127 ? -6.899 -9.975 12.722 1.00 97.19 127 VAL A N 1
ATOM 971 C CA . VAL A 1 127 ? -6.910 -9.536 11.324 1.00 97.19 127 VAL A CA 1
ATOM 972 C C . VAL A 1 127 ? -7.956 -10.345 10.560 1.00 97.19 127 VAL A C 1
ATOM 974 O O . VAL A 1 127 ? -7.931 -11.574 10.566 1.00 97.19 127 VAL A O 1
ATOM 977 N N . LYS A 1 128 ? -8.877 -9.639 9.906 1.00 98.19 128 LYS A N 1
ATOM 978 C CA . LYS A 1 128 ? -9.905 -10.163 9.003 1.00 98.19 128 LYS A CA 1
ATOM 979 C C . LYS A 1 128 ? -9.651 -9.540 7.635 1.00 98.19 128 LYS A C 1
ATOM 981 O O . LYS A 1 128 ? -10.188 -8.477 7.319 1.00 98.19 128 LYS A O 1
ATOM 986 N N . GLY A 1 129 ? -8.730 -10.162 6.906 1.00 97.81 129 GLY A N 1
ATOM 987 C CA . GLY A 1 129 ? -8.196 -9.658 5.646 1.00 97.81 129 GLY A CA 1
ATOM 988 C C . GLY A 1 129 ? -8.968 -10.147 4.423 1.00 97.81 129 GLY A C 1
ATOM 989 O O . GLY A 1 129 ? -9.386 -11.302 4.391 1.00 97.81 129 GLY A O 1
ATOM 990 N N . ILE A 1 130 ? -9.095 -9.292 3.408 1.00 98.38 130 ILE A N 1
ATOM 991 C CA . ILE A 1 130 ? -9.493 -9.669 2.045 1.00 98.38 130 ILE A CA 1
ATOM 992 C C . ILE A 1 130 ? -8.343 -9.328 1.095 1.00 98.38 130 ILE A C 1
ATOM 994 O O . ILE A 1 130 ? -7.826 -8.213 1.115 1.00 98.38 130 ILE A O 1
ATOM 998 N N . SER A 1 131 ? -7.936 -10.284 0.265 1.00 97.25 131 SER A N 1
ATOM 999 C CA . SER A 1 131 ? -7.031 -10.022 -0.857 1.00 97.25 131 SER A CA 1
ATOM 1000 C C . SER A 1 131 ? -7.794 -9.327 -1.983 1.00 97.25 131 SER A C 1
ATOM 1002 O O . SER A 1 131 ? -8.862 -9.792 -2.377 1.00 97.25 131 SER A O 1
ATOM 1004 N N . TYR A 1 132 ? -7.250 -8.230 -2.502 1.00 96.31 132 TYR A N 1
ATOM 1005 C CA . TYR A 1 132 ? -7.876 -7.410 -3.530 1.00 96.31 132 TYR A CA 1
ATOM 1006 C C . TYR A 1 132 ? -6.966 -7.271 -4.749 1.00 96.31 132 TYR A C 1
ATOM 1008 O O . TYR A 1 132 ? -5.828 -6.817 -4.659 1.00 96.31 132 TYR A O 1
ATOM 1016 N N . GLY A 1 133 ? -7.505 -7.694 -5.885 1.00 93.25 133 GLY A N 1
ATOM 1017 C CA . GLY A 1 133 ? -6.884 -7.670 -7.204 1.00 93.25 133 GLY A CA 1
ATOM 1018 C C . GLY A 1 133 ? -7.980 -7.965 -8.221 1.00 93.25 133 GLY A C 1
ATOM 1019 O O . GLY A 1 133 ? -8.123 -9.115 -8.639 1.00 93.25 133 GLY A O 1
ATOM 1020 N N . PRO A 1 134 ? -8.874 -6.999 -8.494 1.00 89.75 134 PRO A N 1
ATOM 1021 C CA . PRO A 1 134 ? -9.990 -7.229 -9.393 1.00 89.75 134 PRO A CA 1
ATOM 1022 C C . PRO A 1 134 ? -9.445 -7.506 -10.793 1.00 89.75 134 PRO A C 1
ATOM 1024 O O . PRO A 1 134 ? -8.807 -6.652 -11.386 1.00 89.75 134 PRO A O 1
ATOM 1027 N N . MET A 1 135 ? -9.734 -8.683 -11.339 1.00 82.75 135 MET A N 1
ATOM 1028 C CA . MET A 1 135 ? -9.475 -8.995 -12.744 1.00 82.75 135 MET A CA 1
ATOM 1029 C C . MET A 1 135 ? -10.783 -8.768 -13.508 1.00 82.75 135 MET A C 1
ATOM 1031 O O . MET A 1 135 ? -11.669 -9.623 -13.434 1.00 82.75 135 MET A O 1
ATOM 1035 N N . PRO A 1 136 ? -10.985 -7.618 -14.179 1.00 68.06 136 PRO A N 1
ATOM 1036 C CA . PRO A 1 136 ? -12.290 -7.220 -14.718 1.00 68.06 136 PRO A CA 1
ATOM 1037 C C . PRO A 1 136 ? -12.712 -7.989 -15.986 1.00 68.06 136 PRO A C 1
ATOM 1039 O O . PRO A 1 136 ? -13.400 -7.445 -16.846 1.00 68.06 136 PRO A O 1
ATOM 1042 N N . CYS A 1 137 ? -12.323 -9.256 -16.128 1.00 76.06 137 CYS A N 1
ATOM 1043 C CA . CYS A 1 137 ? -12.289 -9.923 -17.422 1.00 76.06 137 CYS A CA 1
ATOM 1044 C C . CYS A 1 137 ? -12.920 -11.300 -17.355 1.00 76.06 137 CYS A C 1
ATOM 1046 O O . CYS A 1 137 ? -12.485 -12.171 -16.605 1.00 76.06 137 CYS A O 1
ATOM 1048 N N . LYS A 1 138 ? -13.974 -11.479 -18.150 1.00 76.38 138 LYS A N 1
ATOM 1049 C CA . LYS A 1 138 ? -14.773 -12.707 -18.169 1.00 76.38 138 LYS A CA 1
ATOM 1050 C C . LYS A 1 138 ? -14.191 -13.777 -19.089 1.00 76.38 138 LYS A C 1
ATOM 1052 O O . LYS A 1 138 ? -14.317 -14.957 -18.783 1.00 76.38 138 LYS A O 1
ATOM 1057 N N . ASP A 1 139 ? -13.516 -13.361 -20.158 1.00 84.00 139 ASP A N 1
ATOM 1058 C CA . ASP A 1 139 ? -13.165 -14.252 -21.271 1.00 84.00 139 ASP A CA 1
ATOM 1059 C C . ASP A 1 139 ? -11.693 -14.698 -21.250 1.00 84.00 139 ASP A C 1
ATOM 1061 O O . ASP A 1 139 ? -11.206 -15.275 -22.216 1.00 84.00 139 ASP A O 1
ATOM 1065 N N . GLY A 1 140 ? -10.952 -14.393 -20.176 1.00 73.06 140 GLY A N 1
ATOM 1066 C CA . GLY A 1 140 ? -9.530 -14.741 -20.024 1.00 73.06 140 GLY A CA 1
ATOM 1067 C C . GLY A 1 140 ? -8.557 -13.962 -20.923 1.00 73.06 140 GLY A C 1
ATOM 1068 O O . GLY A 1 140 ? -7.368 -13.952 -20.641 1.00 73.06 140 GLY A O 1
ATOM 1069 N N . ASN A 1 141 ? -9.055 -13.258 -21.944 1.00 73.88 141 ASN A N 1
ATOM 1070 C CA . ASN A 1 141 ? -8.254 -12.519 -22.929 1.00 73.88 141 ASN A CA 1
ATOM 1071 C C . ASN A 1 141 ? -8.012 -11.044 -22.575 1.00 73.88 141 ASN A C 1
ATOM 1073 O O . ASN A 1 141 ? -7.786 -10.235 -23.471 1.00 73.88 141 ASN A O 1
ATOM 1077 N N . CYS A 1 142 ? -8.094 -10.661 -21.301 1.00 73.06 142 CYS A N 1
ATOM 1078 C CA . CYS A 1 142 ? -7.590 -9.349 -20.921 1.00 73.06 142 CYS A CA 1
ATOM 1079 C C . CYS A 1 142 ? -6.203 -9.499 -20.320 1.00 73.06 142 CYS A C 1
ATOM 1081 O O . CYS A 1 142 ? -5.980 -10.239 -19.360 1.00 73.06 142 CYS A O 1
ATOM 1083 N N . GLU A 1 143 ? -5.277 -8.760 -20.891 1.00 69.19 143 GLU A N 1
ATOM 1084 C CA . GLU A 1 143 ? -4.018 -8.478 -20.243 1.00 69.19 143 GLU A CA 1
ATOM 1085 C C . GLU A 1 143 ? -4.277 -7.247 -19.380 1.00 69.19 143 GLU A C 1
ATOM 1087 O O . GLU A 1 143 ? -4.502 -6.146 -19.884 1.00 69.19 143 GLU A O 1
ATOM 1092 N N . ALA A 1 144 ? -4.346 -7.441 -18.062 1.00 70.88 144 ALA A N 1
ATOM 1093 C CA . ALA A 1 144 ? -4.267 -6.313 -17.150 1.00 70.88 144 ALA A CA 1
ATOM 1094 C C . ALA A 1 144 ? -2.849 -5.749 -17.292 1.00 70.88 144 ALA A C 1
ATOM 1096 O O . ALA A 1 144 ? -1.902 -6.312 -16.753 1.00 70.88 144 ALA A O 1
ATOM 1097 N N . LEU A 1 145 ? -2.710 -4.677 -18.075 1.00 72.62 145 LEU A N 1
ATOM 1098 C CA . LEU A 1 145 ? -1.415 -4.058 -18.373 1.00 72.62 145 LEU A CA 1
ATOM 1099 C C . LEU A 1 145 ? -0.712 -3.527 -17.113 1.00 72.62 145 LEU A C 1
ATOM 1101 O O . LEU A 1 145 ? 0.496 -3.319 -17.128 1.00 72.62 145 LEU A O 1
ATOM 1105 N N . MET A 1 146 ? -1.460 -3.315 -16.026 1.00 79.56 146 MET A N 1
ATOM 1106 C CA . MET A 1 146 ? -0.944 -2.836 -14.750 1.00 79.56 146 MET A CA 1
ATOM 1107 C C . MET A 1 146 ? -1.655 -3.546 -13.590 1.00 79.56 146 MET A C 1
ATOM 1109 O O . MET A 1 146 ? -2.880 -3.677 -13.593 1.00 79.56 146 MET A O 1
ATOM 1113 N N . ASP A 1 147 ? -0.886 -3.990 -12.594 1.00 87.19 147 ASP A N 1
ATOM 1114 C CA . ASP A 1 147 ? -1.358 -4.673 -11.379 1.00 87.19 147 ASP A CA 1
ATOM 1115 C C . ASP A 1 147 ? -1.642 -3.709 -10.206 1.00 87.19 147 ASP A C 1
ATOM 1117 O O . ASP A 1 147 ? -2.033 -4.136 -9.114 1.00 87.19 147 ASP A O 1
ATOM 1121 N N . ASP A 1 148 ? -1.484 -2.401 -10.434 1.00 92.94 148 ASP A N 1
ATOM 1122 C CA . ASP A 1 148 ? -1.773 -1.346 -9.466 1.00 92.94 148 ASP A CA 1
ATOM 1123 C C . ASP A 1 148 ? -3.254 -0.943 -9.495 1.00 92.94 148 ASP A C 1
ATOM 1125 O O . ASP A 1 148 ? -3.703 -0.110 -10.286 1.00 92.94 148 ASP A O 1
ATOM 1129 N N . PHE A 1 149 ? -4.013 -1.504 -8.557 1.00 94.75 149 PHE A N 1
ATOM 1130 C CA . PHE A 1 149 ? -5.420 -1.162 -8.337 1.00 94.75 149 PHE A CA 1
ATOM 1131 C C . PHE A 1 149 ? -5.643 -0.060 -7.291 1.00 94.75 149 PHE A C 1
ATOM 1133 O O . PHE A 1 149 ? -6.795 0.231 -6.958 1.00 94.75 149 PHE A O 1
ATOM 1140 N N . MET A 1 150 ? -4.573 0.546 -6.771 1.00 96.25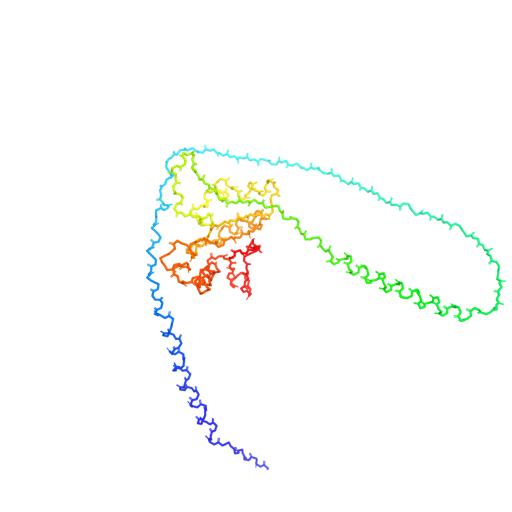 150 MET A N 1
ATOM 1141 C CA . MET A 1 150 ? -4.625 1.701 -5.866 1.00 96.25 150 MET A CA 1
ATOM 1142 C C . MET A 1 150 ? -4.624 3.026 -6.634 1.00 96.25 150 MET A C 1
ATOM 1144 O O . MET A 1 150 ? -5.014 4.049 -6.076 1.00 96.25 150 MET A O 1
ATOM 1148 N N . CYS A 1 151 ? -4.224 3.013 -7.906 1.00 94.94 151 CYS A N 1
ATOM 1149 C CA . CYS A 1 151 ? -4.219 4.201 -8.750 1.00 94.94 151 CYS A CA 1
ATOM 1150 C C . CYS A 1 151 ? -5.625 4.805 -8.968 1.00 94.94 151 CYS A C 1
ATOM 1152 O O . CYS A 1 151 ? -6.661 4.133 -8.884 1.00 94.94 151 CYS A O 1
ATOM 1154 N N . GLU A 1 152 ? -5.665 6.092 -9.326 1.00 95.00 152 GLU A N 1
ATOM 1155 C CA . GLU A 1 152 ? -6.914 6.821 -9.593 1.00 95.00 152 GLU A CA 1
ATOM 1156 C C . GLU A 1 152 ? -7.728 6.234 -10.756 1.00 95.00 152 GLU A C 1
ATOM 1158 O O . GLU A 1 152 ? -8.959 6.258 -10.714 1.00 95.00 152 GLU A O 1
ATOM 1163 N N . ALA A 1 153 ? -7.078 5.651 -11.768 1.00 92.94 153 ALA A N 1
ATOM 1164 C CA . ALA A 1 153 ? -7.778 5.002 -12.879 1.00 92.94 153 ALA A CA 1
ATOM 1165 C C . ALA A 1 153 ? -8.653 3.823 -12.406 1.00 92.94 153 ALA A C 1
ATOM 1167 O O . ALA A 1 153 ? -9.716 3.564 -12.970 1.00 92.94 153 ALA A O 1
ATOM 1168 N N . ALA A 1 154 ? -8.261 3.154 -11.317 1.00 94.25 154 ALA A N 1
ATOM 1169 C CA . ALA A 1 154 ? -9.014 2.063 -10.707 1.00 94.25 154 ALA A CA 1
ATOM 1170 C C . ALA A 1 154 ? -10.145 2.535 -9.767 1.00 94.25 154 ALA A C 1
ATOM 1172 O O . ALA A 1 154 ? -10.950 1.717 -9.311 1.00 94.25 154 ALA A O 1
ATOM 1173 N N . LYS A 1 155 ? -10.269 3.842 -9.493 1.00 96.44 155 LYS A N 1
ATOM 1174 C CA . LYS A 1 155 ? -11.261 4.420 -8.565 1.00 96.44 155 LYS A CA 1
ATOM 1175 C C . LYS A 1 155 ? -12.721 4.078 -8.848 1.00 96.44 155 LYS A C 1
ATOM 1177 O O . LYS A 1 155 ? -13.458 3.884 -7.879 1.00 96.44 155 LYS A O 1
ATOM 1182 N N . PRO A 1 156 ? -13.185 3.924 -10.104 1.00 95.81 156 PRO A N 1
ATOM 1183 C CA . PRO A 1 156 ? -14.536 3.430 -10.373 1.00 95.81 156 PRO A CA 1
ATOM 1184 C C . PRO A 1 156 ? -14.823 2.027 -9.805 1.00 95.81 156 PRO A C 1
ATOM 1186 O O . PRO A 1 156 ? -15.982 1.626 -9.729 1.00 95.81 156 PRO A O 1
ATOM 1189 N N . MET A 1 157 ? -13.807 1.267 -9.393 1.00 95.81 157 MET A N 1
ATOM 1190 C CA . MET A 1 157 ? -13.980 -0.031 -8.738 1.00 95.81 157 MET A CA 1
ATOM 1191 C C . MET A 1 157 ? -14.089 0.113 -7.219 1.00 95.81 157 MET A C 1
ATOM 1193 O O . MET A 1 157 ? -15.087 -0.269 -6.611 1.00 95.81 157 MET A O 1
ATOM 1197 N N . TRP A 1 158 ? -13.084 0.713 -6.590 1.00 97.56 158 TRP A N 1
ATOM 1198 C CA . TRP A 1 158 ? -12.998 0.746 -5.131 1.00 97.56 158 TRP A CA 1
ATOM 1199 C C . TRP A 1 158 ? -13.722 1.934 -4.486 1.00 97.56 158 TRP A C 1
ATOM 1201 O O . TRP A 1 158 ? -14.139 1.830 -3.332 1.00 97.56 158 TRP A O 1
ATOM 1211 N N . GLY A 1 159 ? -13.900 3.036 -5.216 1.00 97.69 159 GLY A N 1
ATOM 1212 C CA . GLY A 1 159 ? -14.434 4.291 -4.696 1.00 97.69 159 GLY A CA 1
ATOM 1213 C C . GLY A 1 159 ? -15.963 4.320 -4.552 1.00 97.69 159 GLY A C 1
ATOM 1214 O O . GLY A 1 159 ? -16.682 3.550 -5.196 1.00 97.69 159 GLY A O 1
ATOM 1215 N N . PRO A 1 160 ? -16.499 5.271 -3.767 1.00 97.31 160 PRO A N 1
ATOM 1216 C CA . PRO A 1 160 ? -17.909 5.298 -3.369 1.00 97.31 160 PRO A CA 1
ATOM 1217 C C . PRO A 1 160 ? -18.870 5.669 -4.506 1.00 97.31 160 PRO A C 1
ATOM 1219 O O . PRO A 1 160 ? -20.066 5.412 -4.412 1.00 97.31 160 PRO A O 1
ATOM 1222 N N . ARG A 1 161 ? -18.369 6.289 -5.584 1.00 96.06 161 ARG A N 1
ATOM 1223 C CA . ARG A 1 161 ? -19.158 6.622 -6.787 1.00 96.06 161 ARG A CA 1
ATOM 1224 C C . ARG A 1 161 ? -19.205 5.489 -7.817 1.00 96.06 161 ARG A C 1
ATOM 1226 O O . ARG A 1 161 ? -19.855 5.646 -8.845 1.00 96.06 161 ARG A O 1
ATOM 1233 N N . GLY A 1 162 ? -18.475 4.406 -7.572 1.00 95.00 162 GLY A N 1
ATOM 1234 C CA . GLY A 1 162 ? -18.323 3.282 -8.481 1.00 95.00 162 GLY A CA 1
ATOM 1235 C C . GLY A 1 162 ? -18.933 2.002 -7.921 1.00 95.00 162 GLY A C 1
ATOM 1236 O O . GLY A 1 162 ? -20.009 2.022 -7.328 1.00 95.00 162 GLY A O 1
ATOM 1237 N N . ARG A 1 163 ? -18.223 0.883 -8.084 1.00 95.81 163 ARG A N 1
ATOM 1238 C CA . ARG A 1 163 ? -18.611 -0.420 -7.517 1.00 95.81 163 ARG A CA 1
ATOM 1239 C C . ARG A 1 163 ? -18.514 -0.454 -5.981 1.00 95.81 163 ARG A C 1
ATOM 1241 O O . ARG A 1 163 ? -19.174 -1.281 -5.358 1.00 95.81 163 ARG A O 1
ATOM 1248 N N . ALA A 1 164 ? -17.778 0.488 -5.382 1.00 97.62 164 ALA A N 1
ATOM 1249 C CA . ALA A 1 164 ? -17.622 0.658 -3.939 1.00 97.62 164 ALA A CA 1
ATOM 1250 C C . ALA A 1 164 ? -17.087 -0.603 -3.238 1.00 97.62 164 ALA A C 1
ATOM 1252 O O . ALA A 1 164 ? -17.590 -1.019 -2.187 1.00 97.62 164 ALA A O 1
ATOM 1253 N N . ASP A 1 165 ? -16.055 -1.220 -3.821 1.00 98.31 165 ASP A N 1
ATOM 1254 C CA . ASP A 1 165 ? -15.495 -2.475 -3.310 1.00 98.31 165 ASP A CA 1
ATOM 1255 C C . ASP A 1 165 ? -15.018 -2.363 -1.858 1.00 98.31 165 ASP A C 1
ATOM 1257 O O . ASP A 1 165 ? -15.282 -3.262 -1.062 1.00 98.31 165 ASP A O 1
ATOM 1261 N N . LEU A 1 166 ? -14.379 -1.251 -1.476 1.00 98.56 166 LEU A N 1
ATOM 1262 C CA . LEU A 1 166 ? -13.870 -1.068 -0.110 1.00 98.56 166 LEU A CA 1
ATOM 1263 C C . LEU A 1 166 ? -15.003 -0.997 0.919 1.00 98.56 166 LEU A C 1
ATOM 1265 O O . LEU A 1 166 ? -14.928 -1.632 1.972 1.00 98.56 166 LEU A O 1
ATOM 1269 N N . ASN A 1 167 ? -16.090 -0.295 0.596 1.00 98.56 167 ASN A N 1
ATOM 1270 C CA . ASN A 1 167 ? -17.285 -0.287 1.438 1.00 98.56 167 ASN A CA 1
ATOM 1271 C C . ASN A 1 167 ? -17.875 -1.702 1.552 1.00 98.56 167 ASN A C 1
ATOM 1273 O O . ASN A 1 167 ? -18.153 -2.178 2.650 1.00 98.56 167 ASN A O 1
ATOM 1277 N N . THR A 1 168 ? -17.986 -2.420 0.432 1.00 98.50 168 THR A N 1
ATOM 1278 C CA . THR A 1 168 ? -18.503 -3.796 0.414 1.00 98.50 168 THR A CA 1
ATOM 1279 C C . THR A 1 168 ? -17.667 -4.735 1.290 1.00 98.50 168 THR A C 1
ATOM 1281 O O . THR A 1 168 ? -18.224 -5.472 2.104 1.00 98.50 168 THR A O 1
ATOM 1284 N N . MET A 1 169 ? -16.334 -4.671 1.209 1.00 98.62 169 MET A N 1
ATOM 1285 C CA . MET A 1 169 ? -15.435 -5.448 2.074 1.00 98.62 169 MET A CA 1
ATOM 1286 C C . MET A 1 169 ? -15.638 -5.125 3.559 1.00 98.62 169 MET A C 1
ATOM 1288 O O . MET A 1 169 ? -15.695 -6.034 4.391 1.00 98.62 169 MET A O 1
ATOM 1292 N N . SER A 1 170 ? -15.781 -3.840 3.895 1.00 98.50 170 SER A N 1
ATOM 1293 C CA . SER A 1 170 ? -16.054 -3.396 5.266 1.00 98.50 170 SER A CA 1
ATOM 1294 C C . SER A 1 170 ? -17.400 -3.930 5.777 1.00 98.50 170 SER A C 1
ATOM 1296 O O . SER A 1 170 ? -17.473 -4.479 6.880 1.00 98.50 170 SER A O 1
ATOM 1298 N N . LEU A 1 171 ? -18.451 -3.893 4.947 1.00 98.50 171 LEU A N 1
ATOM 1299 C CA . LEU A 1 171 ? -19.774 -4.459 5.254 1.00 98.50 171 LEU A CA 1
ATOM 1300 C C . LEU A 1 171 ? -19.747 -5.981 5.449 1.00 98.50 171 LEU A C 1
ATOM 1302 O O . LEU A 1 171 ? -20.478 -6.502 6.290 1.00 98.50 171 LEU A O 1
AT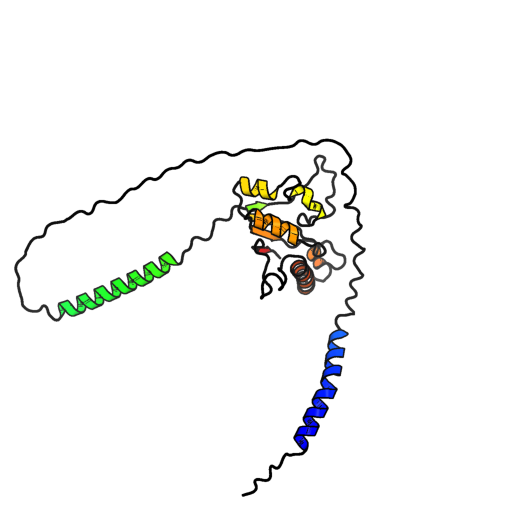OM 1306 N N . MET A 1 172 ? -18.867 -6.696 4.743 1.00 98.44 172 MET A N 1
ATOM 1307 C CA . MET A 1 172 ? -18.604 -8.125 4.974 1.00 98.44 172 MET A CA 1
ATOM 1308 C C . MET A 1 172 ? -17.848 -8.397 6.287 1.00 98.44 172 MET A C 1
ATOM 1310 O O . MET A 1 172 ? -17.604 -9.548 6.650 1.00 98.44 172 MET A O 1
ATOM 1314 N N . GLY A 1 173 ? -17.477 -7.350 7.025 1.00 98.19 173 GLY A N 1
ATOM 1315 C CA . GLY A 1 173 ? -16.793 -7.439 8.305 1.00 98.19 173 GLY A CA 1
ATOM 1316 C C . GLY A 1 173 ? -15.277 -7.552 8.188 1.00 98.19 173 GLY A C 1
ATOM 1317 O O . GLY A 1 173 ? -14.634 -7.870 9.199 1.00 98.19 173 GLY A O 1
ATOM 1318 N N . ALA A 1 174 ? -14.696 -7.298 7.012 1.00 98.50 174 ALA A N 1
ATOM 1319 C CA . ALA A 1 174 ? -13.253 -7.161 6.881 1.00 98.50 174 ALA A CA 1
ATOM 1320 C C . ALA A 1 174 ? -12.762 -5.937 7.668 1.00 98.50 174 ALA A C 1
ATOM 1322 O O . ALA A 1 174 ? -13.474 -4.951 7.840 1.00 98.50 174 ALA A O 1
ATOM 1323 N N . ASN A 1 175 ? -11.534 -6.008 8.172 1.00 98.38 175 ASN A N 1
ATOM 1324 C CA . ASN A 1 175 ? -10.844 -4.865 8.779 1.00 98.38 175 ASN A CA 1
ATOM 1325 C C . ASN A 1 175 ? -9.484 -4.598 8.123 1.00 98.38 175 ASN A C 1
ATOM 1327 O O . ASN A 1 175 ? -8.734 -3.735 8.576 1.00 98.38 175 ASN A O 1
ATOM 1331 N N . THR A 1 176 ? -9.125 -5.369 7.099 1.00 98.69 176 THR A N 1
ATOM 1332 C CA . THR A 1 176 ? -7.862 -5.248 6.378 1.00 98.69 176 THR A CA 1
ATOM 1333 C C . THR A 1 176 ? -8.065 -5.647 4.918 1.00 98.69 176 THR A C 1
ATOM 1335 O O . THR A 1 176 ? -8.784 -6.604 4.635 1.00 98.69 176 THR A O 1
ATOM 1338 N N . VAL A 1 177 ? -7.416 -4.945 3.997 1.00 98.44 177 VAL A N 1
ATOM 1339 C CA . VAL A 1 177 ? -7.318 -5.297 2.580 1.00 98.44 177 VAL A CA 1
ATOM 1340 C C . VAL A 1 177 ? -5.849 -5.495 2.213 1.00 98.44 177 VAL A C 1
ATOM 1342 O O . VAL A 1 177 ? -4.991 -4.734 2.661 1.00 98.44 177 VAL A O 1
ATOM 1345 N N . ARG A 1 178 ? -5.546 -6.541 1.442 1.00 98.00 178 ARG A N 1
ATOM 1346 C CA . ARG A 1 178 ? -4.200 -6.817 0.929 1.00 98.00 178 ARG A CA 1
ATOM 1347 C C . ARG A 1 178 ? -4.151 -6.588 -0.575 1.00 98.00 178 ARG A C 1
ATOM 1349 O O . ARG A 1 178 ? -4.949 -7.191 -1.285 1.00 98.00 178 ARG A O 1
ATOM 1356 N N . LEU A 1 179 ? -3.185 -5.803 -1.041 1.00 96.81 179 LEU A N 1
ATOM 1357 C CA . LEU A 1 179 ? -2.873 -5.626 -2.461 1.00 96.81 179 LEU A CA 1
ATOM 1358 C C . LEU A 1 179 ? -1.490 -6.192 -2.788 1.00 96.81 179 LEU A C 1
ATOM 1360 O O . LEU A 1 179 ? -0.650 -6.328 -1.896 1.00 96.81 179 LEU A O 1
ATOM 1364 N N . TYR A 1 180 ? -1.286 -6.554 -4.053 1.00 91.81 180 TYR A N 1
ATOM 1365 C CA . TYR A 1 180 ? -0.080 -7.241 -4.527 1.00 91.81 180 TYR A CA 1
ATOM 1366 C C . TYR A 1 180 ? 0.786 -6.379 -5.449 1.00 91.81 180 TYR A C 1
ATOM 1368 O O . TYR A 1 180 ? 1.993 -6.578 -5.463 1.00 91.81 180 TYR A O 1
ATOM 1376 N N . GLY A 1 181 ? 0.182 -5.433 -6.171 1.00 88.25 181 GLY A N 1
ATOM 1377 C CA . GLY A 1 181 ? 0.876 -4.527 -7.076 1.00 88.25 181 GLY A CA 1
ATOM 1378 C C . GLY A 1 181 ? 0.719 -3.078 -6.641 1.00 88.25 181 GLY A C 1
ATOM 1379 O O . GLY A 1 181 ? -0.358 -2.659 -6.204 1.00 88.25 181 GLY A O 1
ATOM 1380 N N . ASN A 1 182 ? 1.802 -2.320 -6.773 1.00 91.81 182 ASN A N 1
ATOM 1381 C CA . ASN A 1 182 ? 1.810 -0.872 -6.684 1.00 91.81 182 ASN A CA 1
ATOM 1382 C C . ASN A 1 182 ? 2.796 -0.304 -7.710 1.00 91.81 182 ASN A C 1
ATOM 1384 O O . ASN A 1 182 ? 3.952 -0.718 -7.798 1.00 91.81 182 ASN A O 1
ATOM 1388 N N . SER A 1 183 ? 2.336 0.656 -8.502 1.00 93.19 183 SER A N 1
ATOM 1389 C CA . SER A 1 183 ? 3.197 1.400 -9.402 1.00 93.19 183 SER A CA 1
ATOM 1390 C C . SER A 1 183 ? 3.806 2.555 -8.613 1.00 93.19 183 SER A C 1
ATOM 1392 O O . SER A 1 183 ? 3.056 3.408 -8.136 1.00 93.19 183 SER A O 1
ATOM 1394 N N . PRO A 1 184 ? 5.143 2.653 -8.492 1.00 93.19 184 PRO A N 1
ATOM 1395 C CA . PRO A 1 184 ? 5.779 3.771 -7.790 1.00 93.19 184 PRO A CA 1
ATOM 1396 C C . PRO A 1 184 ? 5.522 5.132 -8.456 1.00 93.19 184 PRO A C 1
ATOM 1398 O O . PRO A 1 184 ? 5.799 6.172 -7.862 1.00 93.19 184 PRO A O 1
ATOM 1401 N N . ALA A 1 185 ? 5.032 5.143 -9.700 1.00 93.00 185 ALA A N 1
ATOM 1402 C CA . ALA A 1 185 ? 4.693 6.361 -10.425 1.00 93.00 185 ALA A CA 1
ATOM 1403 C C . ALA A 1 185 ? 3.293 6.901 -10.078 1.00 93.00 185 ALA A C 1
ATOM 1405 O O . ALA A 1 185 ? 3.043 8.095 -10.255 1.00 93.00 185 ALA A O 1
ATOM 1406 N N . ALA A 1 186 ? 2.385 6.044 -9.600 1.00 95.00 186 ALA A N 1
ATOM 1407 C CA . ALA A 1 186 ? 1.011 6.418 -9.292 1.00 95.00 186 ALA A CA 1
ATOM 1408 C C . ALA A 1 186 ? 0.891 6.999 -7.877 1.00 95.00 186 ALA A C 1
ATOM 1410 O O . ALA A 1 186 ? 1.568 6.550 -6.961 1.00 95.00 186 ALA A O 1
ATOM 1411 N N . ASP A 1 187 ? 0.008 7.987 -7.700 1.00 95.94 187 ASP A N 1
ATOM 1412 C CA . ASP A 1 187 ? -0.390 8.461 -6.371 1.00 95.94 187 ASP A CA 1
ATOM 1413 C C . ASP A 1 187 ? -1.464 7.541 -5.781 1.00 95.94 187 ASP A C 1
ATOM 1415 O O . ASP A 1 187 ? -2.494 7.270 -6.406 1.00 95.94 187 ASP A O 1
ATOM 1419 N N . HIS A 1 188 ? -1.218 7.072 -4.562 1.00 97.38 188 HIS A N 1
ATOM 1420 C CA . HIS A 1 188 ? -2.067 6.131 -3.841 1.00 97.38 188 HIS A CA 1
ATOM 1421 C C . HIS A 1 188 ? -2.906 6.781 -2.737 1.00 97.38 188 HIS A C 1
ATOM 1423 O O . HIS A 1 188 ? -3.690 6.088 -2.079 1.00 97.38 188 HIS A O 1
ATOM 1429 N N . SER A 1 189 ? -2.765 8.093 -2.522 1.00 96.69 189 SER A N 1
ATOM 1430 C CA . SER A 1 189 ? -3.393 8.813 -1.404 1.00 96.69 189 SER A CA 1
ATOM 1431 C C . SER A 1 189 ? -4.909 8.611 -1.365 1.00 96.69 189 SER A C 1
ATOM 1433 O O . SER A 1 189 ? -5.463 8.204 -0.349 1.00 96.69 189 SER A O 1
ATOM 1435 N N . SER A 1 190 ? -5.584 8.770 -2.506 1.00 97.62 190 SER A N 1
ATOM 1436 C CA . SER A 1 190 ? -7.046 8.652 -2.585 1.00 97.62 190 SER A CA 1
ATOM 1437 C C . SER A 1 190 ? -7.579 7.249 -2.267 1.00 97.62 190 SER A C 1
ATOM 1439 O O . SER A 1 190 ? -8.665 7.121 -1.697 1.00 97.62 190 SER A O 1
ATOM 1441 N N . PHE A 1 191 ? -6.846 6.188 -2.624 1.00 98.25 191 PHE A N 1
ATOM 1442 C CA . PHE A 1 191 ? -7.221 4.824 -2.243 1.00 98.25 191 PHE A CA 1
ATOM 1443 C C . PHE A 1 191 ? -7.092 4.636 -0.731 1.00 98.25 191 PHE A C 1
ATOM 1445 O O . PHE A 1 191 ? -7.973 4.066 -0.084 1.00 98.25 191 PHE A O 1
ATOM 1452 N N . LEU A 1 192 ? -5.988 5.124 -0.162 1.00 98.25 192 LEU A N 1
ATOM 1453 C CA . LEU A 1 192 ? -5.710 5.017 1.263 1.00 98.25 192 LEU A CA 1
ATOM 1454 C C . LEU A 1 192 ? -6.697 5.850 2.100 1.00 98.25 192 LEU A C 1
ATOM 1456 O O . LEU A 1 192 ? -7.141 5.371 3.147 1.00 98.25 192 LEU A O 1
ATOM 1460 N N . ASP A 1 193 ? -7.098 7.030 1.627 1.00 97.94 193 ASP A N 1
ATOM 1461 C CA . ASP A 1 193 ? -8.143 7.869 2.222 1.00 97.94 193 ASP A CA 1
ATOM 1462 C C . ASP A 1 193 ? -9.489 7.141 2.270 1.00 97.94 193 ASP A C 1
ATOM 1464 O O . ASP A 1 193 ? -10.135 7.077 3.320 1.00 97.94 193 ASP A O 1
ATOM 1468 N N . GLU A 1 194 ? -9.903 6.534 1.153 1.00 98.56 194 GLU A N 1
ATOM 1469 C CA . GLU A 1 194 ? -11.147 5.764 1.098 1.00 98.56 194 GLU A CA 1
ATOM 1470 C C . GLU A 1 194 ? -11.073 4.538 2.017 1.00 98.56 194 GLU A C 1
ATOM 1472 O O . GLU A 1 194 ? -11.987 4.294 2.805 1.00 98.56 194 GLU A O 1
ATOM 1477 N N . ALA A 1 195 ? -9.964 3.792 2.004 1.00 98.56 195 ALA A N 1
ATOM 1478 C CA . ALA A 1 195 ? -9.768 2.668 2.917 1.00 98.56 195 ALA A CA 1
ATOM 1479 C C . ALA A 1 195 ? -9.863 3.112 4.388 1.00 98.56 195 ALA A C 1
ATOM 1481 O O . ALA A 1 195 ? -10.525 2.450 5.194 1.00 98.56 195 ALA A O 1
ATOM 1482 N N . HIS A 1 196 ? -9.271 4.261 4.734 1.00 98.25 196 HIS A N 1
ATOM 1483 C CA . HIS A 1 196 ? -9.374 4.845 6.068 1.00 98.25 196 HIS A CA 1
ATOM 1484 C C . HIS A 1 196 ? -10.822 5.203 6.425 1.00 98.25 196 HIS A C 1
ATOM 1486 O O . HIS A 1 196 ? -11.288 4.845 7.512 1.00 98.25 196 HIS A O 1
ATOM 1492 N N . ALA A 1 197 ? -11.555 5.842 5.507 1.00 98.38 197 ALA A N 1
ATOM 1493 C CA . ALA A 1 197 ? -12.966 6.182 5.682 1.00 98.38 197 ALA A CA 1
ATOM 1494 C C . ALA A 1 197 ? -13.833 4.933 5.931 1.00 98.38 197 ALA A C 1
ATOM 1496 O O . ALA A 1 197 ? -14.719 4.952 6.790 1.00 98.38 197 ALA A O 1
ATOM 1497 N N . GLN A 1 198 ? -13.510 3.817 5.270 1.00 98.56 198 GLN A N 1
ATOM 1498 C CA . GLN A 1 198 ? -14.163 2.515 5.457 1.00 98.56 198 GLN A CA 1
ATOM 1499 C C . GLN A 1 198 ? -13.639 1.715 6.662 1.00 98.56 198 GLN A C 1
ATOM 1501 O O . GLN A 1 198 ? -14.079 0.584 6.892 1.00 98.56 198 GLN A O 1
ATOM 1506 N N . LYS A 1 199 ? -12.732 2.292 7.467 1.00 98.19 199 LYS A N 1
ATOM 1507 C CA . LYS A 1 199 ? -12.086 1.665 8.639 1.00 98.19 199 LYS A CA 1
ATOM 1508 C C . LYS A 1 199 ? -11.303 0.394 8.293 1.00 98.19 199 LYS A C 1
ATOM 1510 O O . LYS A 1 199 ? -11.158 -0.500 9.131 1.00 98.19 199 LYS A O 1
ATOM 1515 N N . LEU A 1 200 ? -10.785 0.322 7.074 1.00 98.62 200 LEU A N 1
ATOM 1516 C CA . LEU A 1 200 ? -9.918 -0.747 6.610 1.00 98.62 200 LEU A CA 1
ATOM 1517 C C . LEU A 1 200 ? -8.455 -0.359 6.818 1.00 98.62 200 LEU A C 1
ATOM 1519 O O . LEU A 1 200 ? -8.038 0.776 6.591 1.00 98.62 200 LEU A O 1
ATOM 1523 N N . LYS A 1 201 ? -7.658 -1.336 7.244 1.00 98.50 201 LYS A N 1
ATOM 1524 C CA . LYS A 1 201 ? -6.202 -1.274 7.149 1.00 98.50 201 LYS A CA 1
ATOM 1525 C C . LYS A 1 201 ? -5.739 -1.815 5.804 1.00 98.50 201 LYS A C 1
ATOM 1527 O O . LYS A 1 201 ? -6.388 -2.686 5.240 1.00 98.50 201 LYS A O 1
ATOM 1532 N N . VAL A 1 202 ? -4.612 -1.335 5.307 1.00 98.44 202 VAL A N 1
ATOM 1533 C CA . VAL A 1 202 ? -4.062 -1.734 4.012 1.00 98.44 202 VAL A CA 1
ATOM 1534 C C . VAL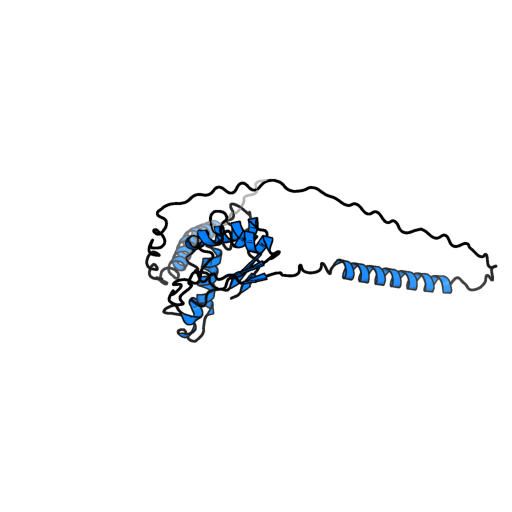 A 1 202 ? -2.714 -2.405 4.231 1.00 98.44 202 VAL A C 1
ATOM 1536 O O . VAL A 1 202 ? -1.840 -1.871 4.919 1.00 98.44 202 VAL A O 1
ATOM 1539 N N . VAL A 1 203 ? -2.572 -3.603 3.671 1.00 98.19 203 VAL A N 1
ATOM 1540 C CA . VAL A 1 203 ? -1.305 -4.323 3.546 1.00 98.19 203 VAL A CA 1
ATOM 1541 C C . VAL A 1 203 ? -0.918 -4.287 2.077 1.00 98.19 203 VAL A C 1
ATOM 1543 O O . VAL A 1 203 ? -1.625 -4.858 1.249 1.00 98.19 203 VAL A O 1
ATOM 1546 N N . VAL A 1 204 ? 0.178 -3.616 1.749 1.00 97.31 204 VAL A N 1
ATOM 1547 C CA . VAL A 1 204 ? 0.621 -3.476 0.358 1.00 97.31 204 VAL A CA 1
ATOM 1548 C C . VAL A 1 204 ? 1.845 -4.348 0.133 1.00 97.31 204 VAL A C 1
ATOM 1550 O O . VAL A 1 204 ? 2.787 -4.296 0.919 1.00 97.31 204 VAL A O 1
ATOM 1553 N N . GLY A 1 205 ? 1.814 -5.182 -0.901 1.00 95.12 205 GLY A N 1
ATOM 1554 C CA . GLY A 1 205 ? 3.013 -5.786 -1.469 1.00 95.12 205 GLY A CA 1
ATOM 1555 C C . GLY A 1 205 ? 3.659 -4.827 -2.459 1.00 95.12 205 GLY A C 1
ATOM 1556 O O . GLY A 1 205 ? 2.953 -4.155 -3.208 1.00 95.12 205 GLY A O 1
ATOM 1557 N N . MET A 1 206 ? 4.983 -4.752 -2.439 1.00 91.69 206 MET A N 1
ATOM 1558 C CA . MET A 1 206 ? 5.727 -4.116 -3.512 1.00 91.69 206 MET A CA 1
ATOM 1559 C C . MET A 1 206 ? 5.576 -4.952 -4.787 1.00 91.69 206 MET A C 1
ATOM 1561 O O . MET A 1 206 ? 5.650 -6.178 -4.721 1.00 91.69 206 MET A O 1
ATOM 1565 N N . SER A 1 207 ? 5.352 -4.291 -5.923 1.00 90.50 207 SER A N 1
ATOM 1566 C CA . SER A 1 207 ? 5.231 -4.965 -7.221 1.00 90.50 207 SER A CA 1
ATOM 1567 C C . SER A 1 207 ? 6.460 -5.832 -7.541 1.00 90.50 207 SER A C 1
ATOM 1569 O O . SER A 1 207 ? 7.583 -5.515 -7.142 1.00 90.50 207 SER A O 1
ATOM 1571 N N . ASP A 1 208 ? 6.262 -6.880 -8.347 1.00 91.12 208 ASP A N 1
ATOM 1572 C CA . ASP A 1 208 ? 7.344 -7.693 -8.923 1.00 91.12 208 ASP A CA 1
ATOM 1573 C C . ASP A 1 208 ? 8.171 -6.931 -9.983 1.00 91.12 208 ASP A C 1
ATOM 1575 O O . ASP A 1 208 ? 9.193 -7.430 -10.476 1.00 91.12 208 ASP A O 1
ATOM 1579 N N . TYR A 1 209 ? 7.741 -5.714 -10.337 1.00 89.62 209 TYR A N 1
ATOM 1580 C CA . TYR A 1 209 ? 8.344 -4.849 -11.348 1.00 89.62 209 TYR A CA 1
ATOM 1581 C C . TYR A 1 209 ? 9.870 -4.649 -11.206 1.00 89.62 209 TYR A C 1
ATOM 1583 O O . TYR A 1 209 ? 10.586 -4.989 -12.158 1.00 89.62 209 TYR A O 1
ATOM 1591 N N . PRO A 1 210 ? 10.416 -4.182 -10.057 1.00 92.62 210 PRO A N 1
ATOM 1592 C CA . PRO A 1 210 ? 11.863 -4.049 -9.862 1.00 92.62 210 PRO A CA 1
ATOM 1593 C C . PRO A 1 210 ? 12.614 -5.383 -9.874 1.00 92.62 210 PRO A C 1
ATOM 1595 O O . PRO A 1 210 ? 13.814 -5.424 -10.143 1.00 92.62 210 PRO A O 1
ATOM 1598 N N . TYR A 1 211 ? 11.939 -6.494 -9.590 1.00 93.19 211 TYR A N 1
ATOM 1599 C CA . TYR A 1 211 ? 12.594 -7.793 -9.495 1.00 93.19 211 TYR A CA 1
ATOM 1600 C C . TYR A 1 211 ? 12.755 -8.461 -10.857 1.00 93.19 211 TYR A C 1
ATOM 1602 O O . TYR A 1 211 ? 13.824 -8.999 -11.147 1.00 93.19 211 TYR A O 1
ATOM 1610 N N . THR A 1 212 ? 11.718 -8.404 -11.698 1.00 93.50 212 THR A N 1
ATOM 1611 C CA . THR A 1 212 ? 11.627 -9.259 -12.893 1.00 93.50 212 THR A CA 1
ATOM 1612 C C . THR A 1 212 ? 11.243 -8.538 -14.185 1.00 93.50 212 THR A C 1
ATOM 1614 O O . THR A 1 212 ? 11.589 -9.028 -15.260 1.00 93.50 212 THR A O 1
ATOM 1617 N N . GLN A 1 213 ? 10.555 -7.393 -14.119 1.00 90.00 213 GLN A N 1
ATOM 1618 C CA . GLN A 1 213 ? 9.860 -6.841 -15.293 1.00 90.00 213 GLN A CA 1
ATOM 1619 C C . GLN A 1 213 ? 10.591 -5.655 -15.927 1.00 90.00 213 GLN A C 1
ATOM 1621 O O . GLN A 1 213 ? 10.602 -5.526 -17.150 1.00 90.00 213 GLN A O 1
ATOM 1626 N N . MET A 1 214 ? 11.246 -4.806 -15.130 1.00 89.62 214 MET A N 1
ATOM 1627 C CA . MET A 1 214 ? 11.964 -3.654 -15.680 1.00 89.62 214 MET A CA 1
ATOM 1628 C C . MET A 1 214 ? 13.255 -4.048 -16.413 1.00 89.62 214 MET A C 1
ATOM 1630 O O . MET A 1 214 ? 13.809 -5.128 -16.201 1.00 89.62 214 MET A O 1
ATOM 1634 N N . LYS A 1 215 ? 13.750 -3.165 -17.290 1.00 91.56 215 LYS A N 1
ATOM 1635 C CA . LYS A 1 215 ? 14.922 -3.427 -18.143 1.00 91.56 215 LYS A CA 1
ATOM 1636 C C . LYS A 1 215 ? 16.173 -3.794 -17.334 1.00 91.56 215 LYS A C 1
ATOM 1638 O O . LYS A 1 215 ? 16.789 -4.816 -17.643 1.00 91.56 215 LYS A O 1
ATOM 1643 N N . ASP A 1 216 ? 16.462 -3.017 -16.291 1.00 93.06 216 ASP A N 1
ATOM 1644 C CA . ASP A 1 216 ? 17.599 -3.179 -15.374 1.00 93.06 216 ASP A CA 1
ATOM 1645 C C . ASP A 1 216 ? 17.128 -3.721 -14.017 1.00 93.06 216 ASP A C 1
ATOM 1647 O O . ASP A 1 216 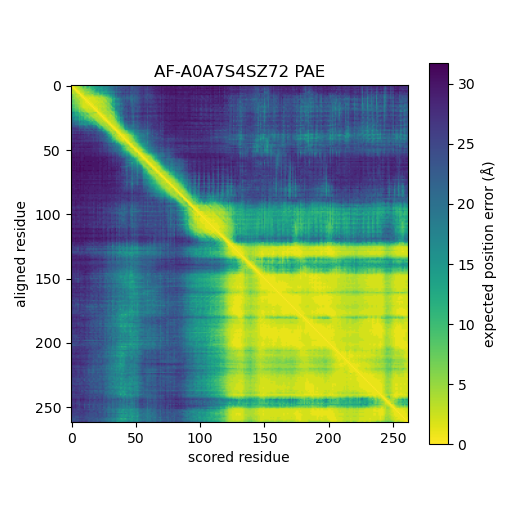? 17.394 -3.166 -12.954 1.00 93.06 216 ASP A O 1
ATOM 1651 N N . ASN A 1 217 ? 16.327 -4.787 -14.070 1.00 94.69 217 ASN A N 1
ATOM 1652 C CA . ASN A 1 217 ? 15.775 -5.416 -12.878 1.00 94.69 217 ASN A CA 1
ATOM 1653 C C . ASN A 1 217 ? 16.841 -6.127 -12.032 1.00 94.69 217 ASN A C 1
ATOM 1655 O O . ASN A 1 217 ? 17.946 -6.435 -12.489 1.00 94.69 217 ASN A O 1
ATOM 1659 N N . CYS A 1 218 ? 16.464 -6.457 -10.798 1.00 95.50 218 CYS A N 1
ATOM 1660 C CA . CYS A 1 218 ? 17.348 -7.121 -9.849 1.00 95.50 218 CYS A CA 1
ATOM 1661 C C . CYS A 1 218 ? 17.969 -8.423 -10.393 1.00 95.50 218 CYS A C 1
ATOM 1663 O O . CYS A 1 218 ? 19.166 -8.657 -10.217 1.00 95.50 218 CYS A O 1
ATOM 1665 N N . MET A 1 219 ? 17.194 -9.263 -11.094 1.00 96.38 219 MET A N 1
ATOM 1666 C CA . MET A 1 219 ? 17.718 -10.519 -11.652 1.00 96.38 219 MET A CA 1
ATOM 1667 C C . MET A 1 219 ? 18.834 -10.290 -12.678 1.00 96.38 219 MET A C 1
ATOM 1669 O O . MET A 1 219 ? 19.758 -11.097 -12.777 1.00 96.38 219 MET A O 1
ATOM 1673 N N . ARG A 1 220 ? 18.763 -9.196 -13.442 1.00 94.81 220 ARG A N 1
ATOM 1674 C CA . ARG A 1 220 ? 19.781 -8.824 -14.434 1.00 94.81 220 ARG A CA 1
ATOM 1675 C C . ARG A 1 220 ? 20.993 -8.138 -13.809 1.00 94.81 220 ARG A C 1
ATOM 1677 O O . ARG A 1 220 ? 22.074 -8.220 -14.382 1.00 94.81 220 ARG A O 1
ATOM 1684 N N . ASN A 1 221 ? 20.839 -7.547 -12.626 1.00 93.50 221 ASN A N 1
ATOM 1685 C CA . ASN A 1 221 ? 21.912 -6.901 -11.873 1.00 93.50 221 ASN A CA 1
ATOM 1686 C C . ASN A 1 221 ? 22.530 -7.816 -10.795 1.00 93.50 221 ASN A C 1
ATOM 1688 O O . ASN A 1 221 ? 22.780 -7.405 -9.665 1.00 93.50 221 ASN A O 1
ATOM 1692 N N . GLY A 1 222 ? 22.724 -9.100 -11.110 1.00 95.25 222 GLY A N 1
ATOM 1693 C CA . GLY A 1 222 ? 23.409 -10.033 -10.208 1.00 95.25 222 GLY A CA 1
ATOM 1694 C C . GLY A 1 222 ? 22.686 -10.307 -8.883 1.00 95.25 222 GLY A C 1
ATOM 1695 O O . GLY A 1 222 ? 23.339 -10.699 -7.920 1.00 95.25 222 GLY A O 1
ATOM 1696 N N . TYR A 1 223 ? 21.361 -10.135 -8.836 1.00 95.88 223 TYR A N 1
ATOM 1697 C CA . TYR A 1 223 ? 20.531 -10.288 -7.635 1.00 95.88 223 TYR A CA 1
ATOM 1698 C C . TYR A 1 223 ? 20.802 -9.260 -6.520 1.00 95.88 223 TYR A C 1
ATOM 1700 O O . TYR A 1 223 ? 20.333 -9.444 -5.395 1.00 95.88 223 TYR A O 1
ATOM 1708 N N . ASP A 1 224 ? 21.498 -8.157 -6.818 1.00 94.88 224 ASP A N 1
ATOM 1709 C CA . ASP A 1 224 ? 21.561 -7.008 -5.915 1.00 94.88 224 ASP A CA 1
ATOM 1710 C C . ASP A 1 224 ? 20.336 -6.109 -6.126 1.00 94.88 224 ASP A C 1
ATOM 1712 O O . ASP A 1 224 ? 20.291 -5.250 -7.011 1.00 94.88 224 ASP A O 1
ATOM 1716 N N . CYS A 1 225 ? 19.301 -6.350 -5.319 1.00 95.50 225 CYS A N 1
ATOM 1717 C CA . CYS A 1 225 ? 18.054 -5.599 -5.405 1.00 95.50 225 CYS A CA 1
ATOM 1718 C C . CYS A 1 225 ? 18.067 -4.315 -4.561 1.00 95.50 225 CYS A C 1
ATOM 1720 O O . CYS A 1 225 ? 17.101 -3.559 -4.636 1.00 95.50 225 CYS A O 1
ATOM 1722 N N . TYR A 1 226 ? 19.076 -4.082 -3.710 1.00 95.56 226 TYR A N 1
ATOM 1723 C CA . TYR A 1 226 ? 18.934 -3.158 -2.578 1.00 95.56 226 TYR A CA 1
ATOM 1724 C C . TYR A 1 226 ? 18.638 -1.720 -3.016 1.00 95.56 226 TYR A C 1
ATOM 1726 O O . TYR A 1 226 ? 17.617 -1.159 -2.612 1.00 95.56 226 TYR A O 1
ATOM 1734 N N . GLU A 1 227 ? 19.482 -1.133 -3.869 1.00 95.56 227 GLU A N 1
ATOM 1735 C CA . GLU A 1 227 ? 19.292 0.258 -4.303 1.00 95.56 227 GLU A CA 1
ATOM 1736 C C . GLU A 1 227 ? 18.036 0.425 -5.167 1.00 95.56 227 GLU A C 1
ATOM 1738 O O . GLU A 1 227 ? 17.323 1.420 -5.038 1.00 95.56 227 GLU A O 1
ATOM 1743 N N . LEU A 1 228 ? 17.695 -0.581 -5.976 1.00 94.69 228 LEU A N 1
ATOM 1744 C CA . LEU A 1 228 ? 16.503 -0.535 -6.817 1.00 94.69 228 LEU A CA 1
ATOM 1745 C C . LEU A 1 228 ? 15.211 -0.576 -5.990 1.00 94.69 228 LEU A C 1
ATOM 1747 O O . LEU A 1 228 ? 14.312 0.246 -6.173 1.00 94.69 228 LEU A O 1
ATOM 1751 N N . VAL A 1 229 ? 15.131 -1.508 -5.041 1.00 95.06 229 VAL A N 1
ATOM 1752 C CA . VAL A 1 229 ? 14.002 -1.642 -4.113 1.00 95.06 229 VAL A CA 1
ATOM 1753 C C . VAL A 1 229 ? 13.867 -0.398 -3.247 1.00 95.06 229 VAL A C 1
ATOM 1755 O O . VAL A 1 229 ? 12.767 0.121 -3.072 1.00 95.06 229 VAL A O 1
ATOM 1758 N N . LYS A 1 230 ? 14.984 0.131 -2.745 1.00 95.88 230 LYS A N 1
ATOM 1759 C CA . LYS A 1 230 ? 15.015 1.376 -1.976 1.00 95.88 230 LYS A CA 1
ATOM 1760 C C . LYS A 1 230 ? 14.500 2.561 -2.791 1.00 95.88 230 LYS A C 1
ATOM 1762 O O . LYS A 1 230 ? 13.722 3.349 -2.25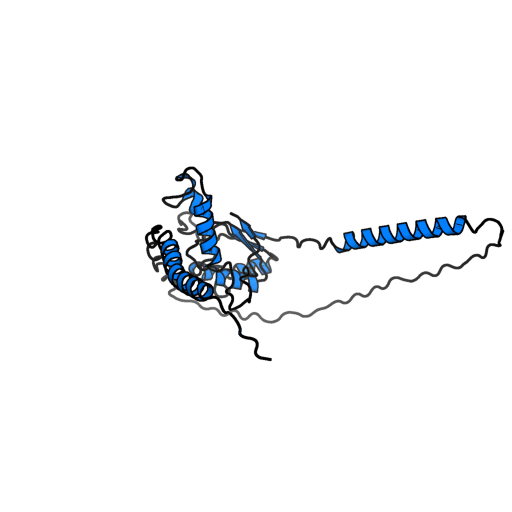3 1.00 95.88 230 LYS A O 1
ATOM 1767 N N . ALA A 1 231 ? 14.870 2.677 -4.067 1.00 95.06 231 ALA A N 1
ATOM 1768 C CA . ALA A 1 231 ? 14.372 3.730 -4.950 1.00 95.06 231 ALA A CA 1
ATOM 1769 C C . ALA A 1 231 ? 12.854 3.605 -5.180 1.00 95.06 231 ALA A C 1
ATOM 1771 O O . ALA A 1 231 ? 12.113 4.563 -4.955 1.00 95.06 231 ALA A O 1
ATOM 1772 N N . VAL A 1 232 ? 12.366 2.410 -5.531 1.00 94.31 232 VAL A N 1
ATOM 1773 C CA . VAL A 1 232 ? 10.931 2.143 -5.751 1.00 94.31 232 VAL A CA 1
ATOM 1774 C C . VAL A 1 232 ? 10.110 2.362 -4.477 1.00 94.31 232 VAL A C 1
ATOM 1776 O O . VAL A 1 232 ? 9.057 3.000 -4.510 1.00 94.31 232 VAL A O 1
ATOM 1779 N N . TYR A 1 233 ? 10.593 1.887 -3.329 1.00 96.00 233 TYR A N 1
ATOM 1780 C CA . TYR A 1 233 ? 9.944 2.118 -2.041 1.00 96.00 233 TYR A CA 1
ATOM 1781 C C . TYR A 1 233 ? 9.911 3.609 -1.685 1.00 96.00 233 TYR A C 1
ATOM 1783 O O . TYR A 1 233 ? 8.866 4.106 -1.274 1.00 96.00 233 TYR A O 1
ATOM 1791 N N . THR A 1 234 ? 11.006 4.343 -1.911 1.00 95.94 234 THR A N 1
ATOM 1792 C CA . THR A 1 234 ? 11.053 5.801 -1.703 1.00 95.94 234 THR A CA 1
ATOM 1793 C C . THR A 1 234 ? 9.997 6.519 -2.540 1.00 95.94 234 THR A C 1
ATOM 1795 O O . THR A 1 234 ? 9.308 7.397 -2.030 1.00 95.94 234 THR A O 1
ATOM 1798 N N . MET A 1 235 ? 9.799 6.111 -3.793 1.00 95.31 235 MET A N 1
ATOM 1799 C CA . MET A 1 235 ? 8.752 6.688 -4.637 1.00 95.31 235 MET A CA 1
ATOM 1800 C C . MET A 1 235 ? 7.347 6.415 -4.088 1.00 95.31 235 MET A C 1
ATOM 1802 O O . MET A 1 235 ? 6.554 7.346 -3.997 1.00 95.31 235 MET A O 1
ATOM 1806 N N . ASN A 1 236 ? 7.062 5.197 -3.613 1.00 95.56 236 ASN A N 1
ATOM 1807 C CA . ASN A 1 236 ? 5.790 4.898 -2.940 1.00 95.56 236 ASN A CA 1
ATOM 1808 C C . ASN A 1 236 ? 5.577 5.766 -1.681 1.00 95.56 236 ASN A C 1
ATOM 1810 O O . ASN A 1 236 ? 4.471 6.252 -1.444 1.00 95.56 236 ASN A O 1
ATOM 1814 N N . LEU A 1 237 ? 6.637 6.014 -0.893 1.00 95.12 237 LEU A N 1
ATOM 1815 C CA . LEU A 1 237 ? 6.589 6.943 0.248 1.00 95.12 237 LEU A CA 1
ATOM 1816 C C . LEU A 1 237 ? 6.163 8.347 -0.184 1.00 95.12 237 LEU A C 1
ATOM 1818 O O . LEU A 1 237 ? 5.272 8.926 0.435 1.00 95.12 237 LEU A O 1
ATOM 1822 N N . LEU A 1 238 ? 6.770 8.864 -1.253 1.00 94.38 238 LEU A N 1
ATOM 1823 C CA . LEU A 1 238 ? 6.493 10.196 -1.794 1.00 94.38 238 LEU A CA 1
ATOM 1824 C C . LEU A 1 238 ? 5.152 10.293 -2.540 1.00 94.38 238 LEU A C 1
ATOM 1826 O O . LEU A 1 238 ? 4.674 11.398 -2.784 1.00 94.38 238 LEU A O 1
ATOM 1830 N N . LYS A 1 239 ? 4.548 9.163 -2.920 1.00 95.12 239 LYS A N 1
ATOM 1831 C CA . LYS A 1 239 ? 3.313 9.083 -3.715 1.00 95.12 239 LYS A CA 1
ATOM 1832 C C . LYS A 1 239 ? 2.141 8.487 -2.928 1.00 95.12 239 LYS A C 1
ATOM 1834 O O . LYS A 1 239 ? 1.373 7.674 -3.429 1.00 95.12 239 LYS A O 1
ATOM 1839 N N . GLY A 1 240 ? 1.997 8.923 -1.678 1.00 94.75 240 GLY A N 1
ATOM 1840 C CA . GLY A 1 240 ? 0.780 8.730 -0.884 1.00 94.75 240 GLY A CA 1
ATOM 1841 C C . GLY A 1 240 ? 0.903 7.797 0.317 1.00 94.75 240 GLY A C 1
ATOM 1842 O O . GLY A 1 240 ? 0.003 7.773 1.157 1.00 94.75 240 GLY A O 1
ATOM 1843 N N . PHE A 1 241 ? 2.006 7.054 0.479 1.00 96.31 241 PHE A N 1
ATOM 1844 C CA . PHE A 1 241 ? 2.193 6.236 1.691 1.00 96.31 241 PHE A CA 1
ATOM 1845 C C . PHE A 1 241 ? 2.526 7.079 2.925 1.00 96.31 241 PHE A C 1
ATOM 1847 O O . PHE A 1 241 ? 2.276 6.630 4.046 1.00 96.31 241 PHE A O 1
ATOM 1854 N N . VAL A 1 242 ? 3.084 8.275 2.737 1.00 95.75 242 VAL A N 1
ATOM 1855 C CA . VAL A 1 242 ? 3.353 9.253 3.795 1.00 95.75 242 VAL A CA 1
ATOM 1856 C C . VAL A 1 242 ? 2.422 10.444 3.602 1.00 95.75 242 VAL A C 1
ATOM 1858 O O . VAL A 1 242 ? 2.264 10.930 2.486 1.00 95.75 242 VAL A O 1
ATOM 1861 N N . VAL A 1 243 ? 1.799 10.906 4.687 1.00 91.31 243 VAL A N 1
ATOM 1862 C CA . VAL A 1 243 ? 1.036 12.159 4.682 1.00 91.31 243 VAL A CA 1
ATOM 1863 C C . VAL A 1 243 ? 1.984 13.337 4.891 1.00 91.31 243 VAL A C 1
ATOM 1865 O O . VAL A 1 243 ? 2.879 13.285 5.739 1.00 91.31 243 VAL A O 1
ATOM 1868 N N . ASP A 1 244 ? 1.793 14.390 4.097 1.00 82.50 244 ASP A N 1
ATOM 1869 C CA . ASP A 1 244 ? 2.629 15.587 4.149 1.00 82.50 244 ASP A CA 1
ATOM 1870 C C . ASP A 1 244 ? 2.540 16.312 5.495 1.00 82.50 244 ASP A C 1
ATOM 1872 O O . ASP A 1 244 ? 1.535 16.254 6.214 1.00 82.50 244 ASP A O 1
ATOM 1876 N N . GLU A 1 245 ? 3.588 17.086 5.787 1.00 71.31 245 GLU A N 1
ATOM 1877 C CA . GLU A 1 245 ? 3.720 17.857 7.029 1.00 71.31 245 GLU A CA 1
ATOM 1878 C C . GLU A 1 245 ? 2.561 18.837 7.268 1.00 71.31 245 GLU A C 1
ATOM 1880 O O . GLU A 1 245 ? 2.241 19.188 8.404 1.00 71.31 245 GLU A O 1
ATOM 1885 N N . ALA A 1 246 ? 1.882 19.241 6.189 1.00 71.69 246 ALA A N 1
ATOM 1886 C CA . ALA A 1 246 ? 0.687 20.074 6.248 1.00 71.69 246 ALA A CA 1
ATOM 1887 C C . ALA A 1 246 ? -0.453 19.437 7.068 1.00 71.69 246 ALA A C 1
ATOM 1889 O O . ALA A 1 246 ? -1.303 20.158 7.591 1.00 71.69 246 ALA A O 1
ATOM 1890 N N . VAL A 1 247 ? -0.481 18.104 7.181 1.00 68.38 247 VAL A N 1
ATOM 1891 C CA . VAL A 1 247 ? -1.496 17.346 7.927 1.00 68.38 247 VAL A CA 1
ATOM 1892 C C . VAL A 1 247 ? -0.964 16.887 9.285 1.00 68.38 247 VAL A C 1
ATOM 1894 O O . VAL A 1 247 ? -1.699 16.923 10.274 1.00 68.38 247 VAL A O 1
ATOM 1897 N N . THR A 1 248 ? 0.307 16.482 9.362 1.00 69.25 248 THR A N 1
ATOM 1898 C CA . THR A 1 248 ? 0.952 16.054 10.611 1.00 69.25 248 THR A CA 1
ATOM 1899 C C . THR A 1 248 ? 2.323 16.711 10.757 1.00 69.25 248 THR A C 1
ATOM 1901 O O . THR A 1 248 ? 3.134 16.548 9.861 1.00 69.25 248 THR A O 1
ATOM 1904 N N . PRO A 1 249 ? 2.649 17.385 11.878 1.00 76.00 249 PRO A N 1
ATOM 1905 C CA . PRO A 1 249 ? 3.927 18.097 12.037 1.00 76.00 249 PRO A CA 1
ATOM 1906 C C . PRO A 1 249 ? 5.163 17.194 11.889 1.00 76.00 249 PRO A C 1
ATOM 1908 O O . PRO A 1 249 ? 6.247 17.686 11.596 1.00 76.00 249 PRO A O 1
ATOM 1911 N N . ASP A 1 250 ? 4.979 15.883 12.046 1.00 85.38 250 ASP A N 1
ATOM 1912 C CA . ASP A 1 250 ? 5.964 14.861 11.728 1.00 85.38 250 ASP A CA 1
ATOM 1913 C C . ASP A 1 250 ? 5.500 14.088 10.486 1.00 85.38 250 ASP A C 1
ATOM 1915 O O . ASP A 1 250 ? 4.345 13.653 10.430 1.00 85.38 250 ASP A O 1
ATOM 1919 N N . LYS A 1 251 ? 6.391 13.859 9.511 1.00 88.25 251 LYS A N 1
ATOM 1920 C CA . LYS A 1 251 ? 6.126 12.935 8.396 1.00 88.25 251 LYS A CA 1
ATOM 1921 C C . LYS A 1 251 ? 5.718 11.579 8.962 1.00 88.25 251 LYS A C 1
ATOM 1923 O O . LYS A 1 251 ? 6.510 10.906 9.625 1.00 88.25 251 LYS A O 1
ATOM 1928 N N . SER A 1 252 ? 4.476 11.185 8.712 1.00 93.62 252 SER A N 1
ATOM 1929 C CA . SER A 1 252 ? 3.905 9.958 9.254 1.00 93.62 252 SER A CA 1
ATOM 1930 C C . SER A 1 252 ? 3.281 9.121 8.148 1.00 93.62 252 SER A C 1
ATOM 1932 O O . SER A 1 252 ? 2.836 9.638 7.124 1.00 93.62 252 SER A O 1
ATOM 1934 N N . TYR A 1 253 ? 3.285 7.802 8.327 1.00 96.19 253 TYR A N 1
ATOM 1935 C CA . TYR A 1 253 ? 2.605 6.914 7.392 1.00 96.19 253 TYR A CA 1
ATOM 1936 C C . TYR A 1 253 ? 1.107 7.207 7.369 1.00 96.19 253 TYR A C 1
ATOM 1938 O O . TYR A 1 253 ? 0.505 7.517 8.401 1.00 96.19 253 TYR A O 1
ATOM 1946 N N . HIS A 1 254 ? 0.496 7.026 6.202 1.00 96.50 254 HIS A N 1
ATOM 1947 C CA . HIS A 1 254 ? -0.939 7.165 6.040 1.00 96.50 254 HIS A CA 1
ATOM 1948 C C . HIS A 1 254 ? -1.690 6.277 7.058 1.00 96.50 254 HIS A C 1
ATOM 1950 O O . HIS A 1 254 ? -1.388 5.084 7.158 1.00 96.50 254 HIS A O 1
ATOM 1956 N N . PRO A 1 255 ? -2.710 6.776 7.786 1.00 96.75 255 PRO A N 1
ATOM 1957 C CA . PRO A 1 255 ? -3.384 6.020 8.849 1.00 96.75 255 PRO A CA 1
ATOM 1958 C C . PRO A 1 255 ? -4.002 4.681 8.420 1.00 96.75 255 PRO A C 1
ATOM 1960 O O . PRO A 1 255 ? -4.183 3.785 9.252 1.00 96.75 255 PRO A O 1
ATOM 1963 N N . ALA A 1 256 ? -4.361 4.530 7.145 1.00 97.94 256 ALA A N 1
ATOM 1964 C CA . ALA A 1 256 ? -4.820 3.257 6.584 1.00 97.94 256 ALA A CA 1
ATOM 1965 C C . ALA A 1 256 ? -3.686 2.242 6.381 1.00 97.94 256 ALA A C 1
ATOM 1967 O O . ALA A 1 256 ? -3.925 1.044 6.519 1.00 97.94 256 ALA A O 1
ATOM 1968 N N . LEU A 1 257 ? -2.466 2.688 6.083 1.00 97.88 257 LEU A N 1
ATOM 1969 C CA . LEU A 1 257 ? -1.343 1.808 5.782 1.00 97.88 257 LEU A CA 1
ATOM 1970 C C . LEU A 1 257 ? -0.872 1.104 7.061 1.00 97.88 257 LEU A C 1
ATOM 1972 O O . LEU A 1 257 ? -0.509 1.734 8.050 1.00 97.88 257 LEU A O 1
ATOM 1976 N N . SER A 1 258 ? -0.919 -0.226 7.060 1.00 97.50 258 SER A N 1
ATOM 1977 C CA . SER A 1 258 ? -0.557 -1.046 8.223 1.00 97.50 258 SER A CA 1
ATOM 1978 C C . SER A 1 258 ? 0.775 -1.752 8.043 1.00 97.50 258 SER A C 1
ATOM 1980 O O . SER A 1 258 ? 1.518 -1.935 9.007 1.00 97.50 258 SER A O 1
ATOM 1982 N N . THR A 1 259 ? 1.048 -2.246 6.840 1.00 97.25 259 THR A N 1
ATOM 1983 C CA . THR A 1 259 ? 2.244 -3.038 6.554 1.00 97.25 259 THR A CA 1
ATOM 1984 C C . THR A 1 259 ? 2.584 -2.908 5.082 1.00 97.25 259 THR A C 1
ATOM 1986 O O . THR A 1 259 ? 1.690 -2.990 4.240 1.00 97.25 259 THR A O 1
ATOM 1989 N N . VAL A 1 260 ? 3.871 -2.747 4.792 1.00 96.31 260 VAL A N 1
ATOM 1990 C CA . VAL A 1 260 ? 4.419 -2.900 3.446 1.00 96.31 260 VAL A CA 1
ATOM 1991 C C . VAL A 1 260 ? 5.263 -4.169 3.432 1.00 96.31 260 VAL A C 1
ATOM 1993 O O . VAL A 1 260 ? 6.066 -4.384 4.341 1.00 96.31 260 VAL A O 1
ATOM 1996 N N . ILE A 1 261 ? 5.020 -5.031 2.452 1.00 95.19 261 ILE A N 1
ATOM 1997 C CA . ILE A 1 261 ? 5.783 -6.252 2.203 1.00 95.19 261 ILE A CA 1
ATOM 1998 C C . ILE A 1 261 ? 6.694 -5.955 1.020 1.00 95.19 261 ILE A C 1
ATOM 2000 O O . ILE A 1 261 ? 6.206 -5.546 -0.031 1.00 95.19 261 ILE A O 1
ATOM 2004 N N . VAL A 1 262 ? 7.992 -6.135 1.225 1.00 89.81 262 VAL A N 1
ATOM 2005 C CA . VAL A 1 262 ? 9.052 -5.857 0.252 1.00 89.81 262 VAL A CA 1
ATOM 2006 C C . VAL A 1 262 ? 9.686 -7.169 -0.164 1.00 89.81 262 VAL A C 1
ATOM 2008 O O . VAL A 1 262 ? 9.933 -7.991 0.750 1.00 89.81 262 VAL A O 1
#

Solvent-accessible surface area (backbone atoms only — not comparable to full-atom values): 16579 Å² total; per-residue (Å²): 140,84,86,83,80,86,75,67,74,66,63,61,55,56,56,56,52,57,68,63,50,56,65,59,62,59,55,63,69,58,62,78,66,64,75,72,68,69,67,77,71,74,74,81,68,79,82,85,72,85,89,89,82,82,91,80,87,80,87,79,89,82,79,94,82,80,93,82,87,83,89,82,87,83,85,84,84,87,80,90,79,87,87,81,94,79,86,87,85,90,84,78,63,74,68,58,53,57,59,52,52,55,54,51,50,53,52,50,50,51,50,52,52,50,51,56,56,58,70,66,60,67,74,74,82,82,86,37,70,42,82,54,77,88,72,97,54,91,82,76,81,62,78,75,90,65,66,40,67,46,29,71,86,38,34,58,44,46,32,86,91,40,71,20,44,49,53,52,43,32,75,74,63,34,43,26,39,33,37,57,31,51,54,47,87,41,54,30,40,70,43,41,51,51,32,38,75,46,62,26,31,34,35,40,30,56,37,63,44,60,48,72,68,44,93,86,10,16,66,78,52,80,63,60,39,61,71,59,50,50,51,45,50,50,32,33,39,77,24,33,47,37,43,56,54,94,81,32,91,56,80,38,66,31,91,15,62,72,47,78,46,124

pLDDT: mean 74.98, std 22.19, range [31.98, 98.69]

Radius of gyration: 33.93 Å; Cα contacts (8 Å, |Δi|>4): 231; chains: 1; bounding box: 77×71×98 Å

InterPro domains:
  IPR017853 Glycoside hydrolase superfamily [SSF51445] (126-213)

Foldseek 3Di:
DDDDDDDDPVVVVVVVVVVVVVVVVVVVVVVVPPVPCPPPDPPPPPVLPDDDDDDDDDDDDDDDDDDDDDDDDDDDDDDDDDDDDDDDDDDDCPVVVVVVVVVVVVVVVVVVVVVVVVVPCPPDPDAQEDEDFDPPDDPPPDDPVFRACLAPSNCLCCPPVHVVVLLVCLVVVGQEYEGAEDFLVGANQVSLVSNVVSNHAYEYEYYCCQAPNDPCHCVNVVNPSPVVVVVSVVSNLVRHQWDDCVVPVDTDGRPRYDYYHD

Secondary structure (DSSP, 8-state):
--------THHHHHHHHHHHHHHHHHHHTTSSSSS-----PPP--STT-----S------------------------------------SSHHHHHHHHHHHHHHHHHHHHHHHHHHHH--PPPPP-EEE------SSS----S----SSGGGHHHHSTTTT-HHHHHHHTT--EEEE----TTS--HHHHHHHHHTT-EEEEEPPSIIIIISTT-TTTTTT--HHHHHHHHHHHIIIIIEE-TTT-SS-EE-TTEEEEE-